Protein AF-A0A376F4H0-F1 (afdb_monomer)

Mean predicted aligned error: 8.86 Å

Organism: Enterobacter asburiae (NCBI:txid61645)

InterPro domains:
  IPR013783 Immunoglobulin-like fold [G3DSA:2.60.40.10] (25-174)
  IPR014756 Immunoglobulin E-set [SSF81296] (31-180)
  IPR021764 Enterochelin esterase, N-terminal [PF11806] (54-185)

Solvent-accessible surface area (backbone atoms only — not comparable to full-atom values): 13218 Å² total; per-residue (Å²): 136,86,68,64,81,63,87,76,77,82,77,90,72,85,86,81,91,78,92,76,95,70,79,89,72,80,76,78,79,62,55,83,64,36,68,74,36,54,74,72,52,67,40,68,47,73,47,84,53,96,81,33,26,44,35,38,42,72,46,78,43,91,58,39,25,79,90,64,31,71,66,64,33,34,33,44,45,30,65,75,57,32,26,77,83,57,46,36,58,81,42,55,36,47,68,46,86,90,27,28,34,28,36,42,65,44,48,39,56,37,51,40,68,45,46,29,27,39,27,74,29,67,50,88,70,67,50,57,68,61,32,76,39,83,95,60,32,42,64,65,50,44,46,52,24,46,64,69,44,48,83,60,28,33,38,49,90,48,31,86,61,52,48,77,42,95,87,77,28,34,25,19,68,48,73,33,95,57,30,73,86,52,90,62,72,82,47,77,83,63,88,74,68,81,61,48,77,46,76,48,75,37,81,91,74,71,47,74,46,82,46,77,49,75,71,79,85,128

Secondary structure (DSSP, 8-state):
-------------PPPP------------PPTTSHHHHTT--S-EEEE-SSSEEEEEEEE-TT-STTT----EEEEEETTTTSTTTTPPPEEEEEPTTSSEEEEEEEE-TT-EEEEEEEEES-S-SS-GGGTSSSS--HHHHHHHHHHHGGG-B--TT-S-EEE-TTSSEEEEEE-TTPPP-TTTT-TT---PPPEEEEEEETTTTEEEEEEE-----

Radius of gyration: 22.04 Å; Cα contacts (8 Å, |Δi|>4): 366; chains: 1; bounding box: 76×41×58 Å

Foldseek 3Di:
DDWDFDPDDDDDDDDDDDDDDDDPPPPPPDDPQDPVNVVVFQAWDWDDDPFWIKIKGKDFQPQWAPVRDLFDWKWKFWPPPCALVVLHQIDTFDDDHRTRITMDITIHGLQDKTKMWIFGDSDNPLFDCQSVDDPGHDSVRRVNSCVVGVVRTAARPSHPQKDQDPVGYIIHIDHHNNHDDDPPVVCVPPDADAWDWDWDQDPVVRDIDIDTHGDDDD

Nearest PDB structures (foldseek):
  3mga-assembly2_B  TM=9.263E-01  e=8.057E-24  Salmonella enterica subsp. enterica serovar Typhimurium
  3c87-assembly3_A  TM=9.418E-01  e=7.562E-23  Shigella flexneri 2a str. 2457T
  3c8h-assembly2_B  TM=9.378E-01  e=2.191E-22  Shigella flexneri 2a str. 2457T
  3c8d-assembly6_C  TM=9.207E-01  e=3.428E-22  Shigella flexneri 2a str. 2457T
  3c8d-assembly5_A  TM=9.299E-01  e=4.025E-21  Shigella flexneri 2a str. 2457T

pLDDT: mean 86.55, std 19.53, range [28.64, 98.81]

Sequence (218 aa):
MQIVINNIINKICPETKKSVKHGVIRVTTLTTGSEAWWQSKNGPEWERLKENCRVTFWWRDPAGTQKTSSVKRVWLYVTGVTDHHQNARPQSLERIPDTDVWQWQGEFSPEWRGSYCFIPSVNENDFADTVFEGELPDRLALREGWRKLLPHAVSDPLNPQSWRGGRGHAVSALEMPDAPVQPGWDRPDTPYQPPVCIEWNSERLNNRRRVWIFYLRG

Structure (mmCIF, N/CA/C/O backbone):
data_AF-A0A376F4H0-F1
#
_entry.id   AF-A0A376F4H0-F1
#
loop_
_atom_site.group_PDB
_atom_site.id
_atom_site.type_symbol
_atom_site.label_atom_id
_atom_site.label_alt_id
_atom_site.label_comp_id
_atom_site.label_asym_id
_atom_site.label_entity_id
_atom_site.label_seq_id
_atom_site.pdbx_PDB_ins_code
_atom_site.Cartn_x
_atom_site.Cartn_y
_atom_site.Cartn_z
_atom_site.occupancy
_atom_site.B_iso_or_equiv
_atom_site.auth_seq_id
_atom_site.auth_comp_id
_atom_site.auth_asym_id
_atom_site.auth_atom_id
_atom_site.pdbx_PDB_model_num
ATOM 1 N N . MET A 1 1 ? 6.326 19.445 -4.119 1.00 37.88 1 MET A N 1
ATOM 2 C CA . MET A 1 1 ? 4.904 19.052 -4.143 1.00 37.88 1 MET A CA 1
ATOM 3 C C . MET A 1 1 ? 4.475 18.915 -2.696 1.00 37.88 1 MET A C 1
ATOM 5 O O . MET A 1 1 ? 4.988 18.038 -2.017 1.00 37.88 1 MET A O 1
ATOM 9 N N . GLN A 1 2 ? 3.690 19.861 -2.187 1.00 31.12 2 GLN A N 1
ATOM 10 C CA . GLN A 1 2 ? 3.333 19.916 -0.771 1.00 31.12 2 GLN A CA 1
ATOM 11 C C . GLN A 1 2 ? 1.992 19.207 -0.600 1.00 31.12 2 GLN A C 1
ATOM 13 O O . GLN A 1 2 ? 0.966 19.710 -1.044 1.00 31.12 2 GLN A O 1
ATOM 18 N N . ILE A 1 3 ? 2.027 17.998 -0.044 1.00 44.50 3 ILE A N 1
ATOM 19 C CA . ILE A 1 3 ? 0.820 17.253 0.310 1.00 44.50 3 ILE A CA 1
ATOM 20 C C . ILE A 1 3 ? 0.294 17.851 1.611 1.00 44.50 3 ILE A C 1
ATOM 22 O O . ILE A 1 3 ? 1.006 17.886 2.615 1.00 44.50 3 ILE A O 1
ATOM 26 N N . VAL A 1 4 ? -0.937 18.355 1.582 1.00 42.34 4 VAL A N 1
ATOM 27 C CA . VAL A 1 4 ? -1.619 18.841 2.780 1.00 42.34 4 VAL A CA 1
ATOM 28 C C . VAL A 1 4 ? -2.236 17.628 3.478 1.00 42.34 4 VAL A C 1
ATOM 30 O O . VAL A 1 4 ? -3.176 17.017 2.975 1.00 42.34 4 VAL A O 1
ATOM 33 N N . ILE A 1 5 ? -1.676 17.240 4.625 1.00 45.53 5 ILE A N 1
ATOM 34 C CA . ILE A 1 5 ? -2.228 16.174 5.470 1.00 45.53 5 ILE A CA 1
ATOM 35 C C . ILE A 1 5 ? -3.345 16.791 6.316 1.00 45.53 5 ILE A C 1
ATOM 37 O O . ILE A 1 5 ? -3.106 17.298 7.410 1.00 45.53 5 ILE A O 1
ATOM 41 N N . ASN A 1 6 ? -4.569 16.785 5.793 1.00 37.22 6 ASN A N 1
ATOM 42 C CA . ASN A 1 6 ? -5.755 17.175 6.547 1.00 37.22 6 ASN A CA 1
ATOM 43 C C . ASN A 1 6 ? -6.410 15.924 7.148 1.00 37.22 6 ASN A C 1
ATOM 45 O O . ASN A 1 6 ? -7.155 15.220 6.468 1.00 37.22 6 ASN A O 1
ATOM 49 N N . ASN A 1 7 ? -6.172 15.660 8.437 1.00 36.12 7 ASN A N 1
ATOM 50 C CA . ASN A 1 7 ? -6.944 14.669 9.194 1.00 36.12 7 ASN A CA 1
ATOM 51 C C . ASN A 1 7 ? -8.372 15.200 9.415 1.00 36.12 7 ASN A C 1
ATOM 53 O O . ASN A 1 7 ? -8.671 15.806 10.444 1.00 36.12 7 ASN A O 1
ATOM 57 N N . ILE A 1 8 ? -9.264 15.003 8.443 1.00 40.94 8 ILE A N 1
ATOM 58 C CA . ILE A 1 8 ? -10.692 15.302 8.601 1.00 40.94 8 ILE A CA 1
ATOM 59 C C . ILE A 1 8 ? -11.391 14.033 9.083 1.00 40.94 8 ILE A C 1
ATOM 61 O O . ILE A 1 8 ? -11.842 13.201 8.301 1.00 40.94 8 ILE A O 1
ATOM 65 N N . ILE A 1 9 ? -11.506 13.899 10.404 1.00 40.34 9 ILE A N 1
ATOM 66 C CA . ILE A 1 9 ? -12.444 12.957 11.015 1.00 40.34 9 ILE A CA 1
ATOM 67 C C . ILE A 1 9 ? -13.851 13.508 10.771 1.00 40.34 9 ILE A C 1
ATOM 69 O O . ILE A 1 9 ? -14.217 14.560 11.301 1.00 40.34 9 ILE A O 1
ATOM 73 N N . ASN A 1 10 ? -14.666 12.798 9.991 1.00 35.72 10 ASN A N 1
ATOM 74 C CA . ASN A 1 10 ? -16.090 13.103 9.897 1.00 35.72 10 ASN A CA 1
ATOM 75 C C . ASN A 1 10 ? -16.747 12.889 11.272 1.00 35.72 10 ASN A C 1
ATOM 77 O O . ASN A 1 10 ? -16.995 11.759 11.692 1.00 35.72 10 ASN A O 1
ATOM 81 N N . LYS A 1 11 ? -17.065 13.988 11.970 1.00 35.53 11 LYS A N 1
ATOM 82 C CA . LYS A 1 11 ? -18.067 13.996 13.042 1.00 35.53 11 LYS A CA 1
ATOM 83 C C . LYS A 1 11 ? -19.430 13.721 12.413 1.00 35.53 11 LYS A C 1
ATOM 85 O O . LYS A 1 11 ? -19.978 14.566 11.711 1.00 35.53 11 LYS A O 1
ATOM 90 N N . ILE A 1 12 ? -19.977 12.541 12.678 1.00 40.78 12 ILE A N 1
ATOM 91 C CA . ILE A 1 12 ? -21.358 12.193 12.342 1.00 40.78 12 ILE A CA 1
ATOM 92 C C . ILE A 1 12 ? -22.281 13.101 13.171 1.00 40.78 12 ILE A C 1
ATOM 94 O O . ILE A 1 12 ? -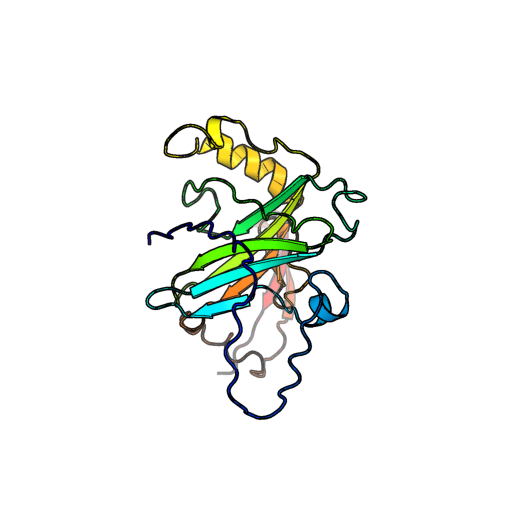22.273 13.037 14.399 1.00 40.78 12 ILE A O 1
ATOM 98 N N . CYS A 1 13 ? -23.052 13.965 12.507 1.00 28.64 13 CYS A N 1
ATOM 99 C CA . CYS A 1 13 ? -24.084 14.806 13.118 1.00 28.64 13 CYS A CA 1
ATOM 100 C C . CYS A 1 13 ? -25.461 14.379 12.567 1.00 28.64 13 CYS A C 1
ATOM 102 O O . CYS A 1 13 ? -25.552 14.094 11.371 1.00 28.64 13 CYS A O 1
ATOM 104 N N . PRO A 1 14 ? -26.523 14.300 13.393 1.00 32.38 14 PRO A N 1
ATOM 105 C CA . PRO A 1 14 ? -27.809 13.743 12.982 1.00 32.38 14 PRO A CA 1
ATOM 106 C C . PRO A 1 14 ? -28.604 14.704 12.084 1.00 32.38 14 PRO A C 1
ATOM 108 O O . PRO A 1 14 ? -28.596 15.922 12.268 1.00 32.38 14 PRO A O 1
ATOM 111 N N . GLU A 1 15 ? -29.299 14.123 11.107 1.00 38.28 15 GLU A N 1
ATOM 112 C CA . GLU A 1 15 ? -30.073 14.799 10.064 1.00 38.28 15 GLU A CA 1
ATOM 113 C C . GLU A 1 15 ? -31.151 15.751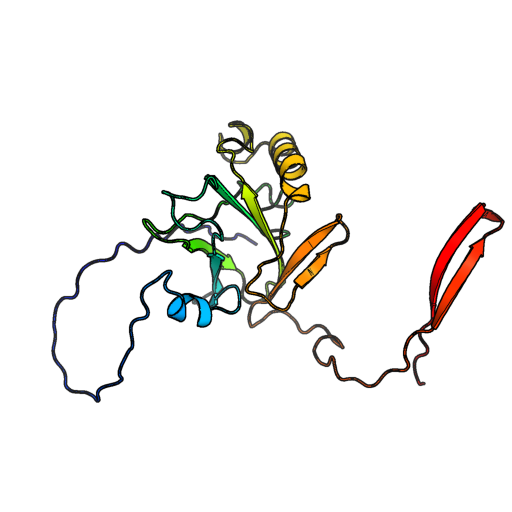 10.611 1.00 38.28 15 GLU A C 1
ATOM 115 O O . GLU A 1 15 ? -31.972 15.388 11.456 1.00 38.28 15 GLU A O 1
ATOM 120 N N . THR A 1 16 ? -31.231 16.957 10.040 1.00 34.47 16 THR A N 1
ATOM 121 C CA . THR A 1 16 ? -32.422 17.813 10.133 1.00 34.47 16 THR A CA 1
ATOM 122 C C . THR A 1 16 ? -33.282 17.636 8.883 1.00 34.47 16 THR A C 1
ATOM 124 O O . THR A 1 16 ? -32.870 17.912 7.758 1.00 34.47 16 THR A O 1
ATOM 127 N N . LYS A 1 17 ? -34.508 17.150 9.100 1.00 38.28 17 LYS A N 1
ATOM 128 C CA . LYS A 1 17 ? -35.526 16.882 8.077 1.00 38.28 17 LYS A CA 1
ATOM 129 C C . LYS A 1 17 ? -35.890 18.137 7.273 1.00 38.28 17 LYS A C 1
ATOM 131 O O . LYS A 1 17 ? -36.379 19.111 7.841 1.00 38.28 17 LYS A O 1
ATOM 136 N N . LYS A 1 18 ? -35.838 18.037 5.941 1.00 32.44 18 LYS A N 1
ATOM 137 C CA . LYS A 1 18 ? -36.742 18.756 5.026 1.00 32.44 18 LYS A CA 1
ATOM 138 C C . LYS A 1 18 ? -37.220 17.805 3.931 1.00 32.44 18 LYS A C 1
ATOM 140 O O . LYS A 1 18 ? 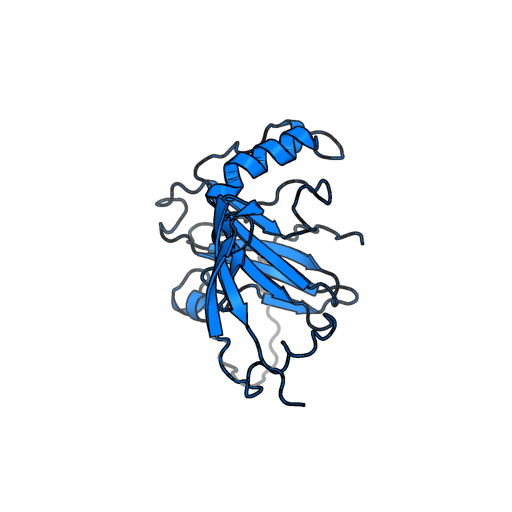-36.422 17.186 3.241 1.00 32.44 18 LYS A O 1
ATOM 145 N N . SER A 1 19 ? -38.538 17.673 3.803 1.00 39.94 19 SER A N 1
ATOM 146 C CA . SER A 1 19 ? -39.193 16.804 2.827 1.00 39.94 19 SER A CA 1
ATOM 147 C C . SER A 1 19 ? -39.315 17.477 1.461 1.00 39.94 19 SER A C 1
ATOM 149 O O . SER A 1 19 ? -39.952 18.525 1.361 1.00 39.94 19 SER A O 1
ATOM 151 N N . VAL A 1 20 ? -38.832 16.822 0.405 1.00 33.44 20 VAL A N 1
ATOM 152 C CA . VAL A 1 20 ? -39.322 17.000 -0.971 1.00 33.44 20 VAL A CA 1
ATOM 153 C C . VAL A 1 20 ? -39.388 15.618 -1.625 1.00 33.44 20 VAL A C 1
ATOM 155 O O . VAL A 1 20 ? -38.436 14.847 -1.555 1.00 33.44 20 VAL A O 1
ATOM 158 N N . LYS A 1 21 ? -40.538 15.285 -2.220 1.00 44.03 21 LYS A N 1
ATOM 159 C CA . LYS A 1 21 ? -40.814 13.999 -2.878 1.00 44.03 21 LYS A CA 1
ATOM 160 C C . LYS A 1 21 ? -39.994 13.857 -4.165 1.00 44.03 21 LYS A C 1
ATOM 162 O O . LYS A 1 21 ? -40.300 14.558 -5.118 1.00 44.03 21 LYS A O 1
ATOM 167 N N . HIS A 1 22 ? -39.047 12.922 -4.212 1.00 36.12 22 HIS A N 1
ATOM 168 C CA . HIS A 1 22 ? -38.485 12.338 -5.438 1.00 36.12 22 HIS A CA 1
ATOM 169 C C . HIS A 1 22 ? -38.212 10.845 -5.193 1.00 36.12 22 HIS A C 1
ATOM 171 O O . HIS A 1 22 ? -38.062 10.437 -4.043 1.00 36.12 22 HIS A O 1
ATOM 177 N N . GLY A 1 23 ? -38.270 10.043 -6.262 1.00 34.56 23 GLY A N 1
ATOM 178 C CA . GLY A 1 23 ? -38.385 8.580 -6.255 1.00 34.56 23 GLY A CA 1
ATOM 179 C C . GLY A 1 23 ? -37.509 7.846 -5.240 1.00 34.56 23 GLY A C 1
ATOM 180 O O . GLY A 1 23 ? -36.395 8.260 -4.935 1.00 34.56 23 GLY A O 1
ATOM 181 N N . VAL A 1 24 ? -38.034 6.729 -4.729 1.00 34.94 24 VAL A N 1
ATOM 182 C CA . VAL A 1 24 ? -37.337 5.844 -3.790 1.00 34.94 24 VAL A CA 1
ATOM 183 C C . VAL A 1 24 ? -36.147 5.202 -4.507 1.00 34.94 24 VAL A C 1
ATOM 185 O O . VAL A 1 24 ? -36.225 4.080 -5.001 1.00 34.94 24 VAL A O 1
ATOM 188 N N . ILE A 1 25 ? -35.024 5.916 -4.566 1.00 39.75 25 ILE A N 1
ATOM 189 C CA . ILE A 1 25 ? -33.715 5.290 -4.677 1.00 39.75 25 ILE A CA 1
ATOM 190 C C . ILE A 1 25 ? -33.530 4.593 -3.337 1.00 39.75 25 ILE A C 1
ATOM 192 O O . ILE A 1 25 ? -33.376 5.235 -2.298 1.00 39.75 25 ILE A O 1
ATOM 196 N N . ARG A 1 26 ? -33.630 3.265 -3.341 1.00 36.84 26 ARG A N 1
ATOM 197 C CA . ARG A 1 26 ? -33.277 2.440 -2.190 1.00 36.84 26 ARG A CA 1
ATOM 198 C C . ARG A 1 26 ? -31.764 2.583 -2.000 1.00 36.84 26 ARG A C 1
ATOM 200 O O . ARG A 1 26 ? -30.990 1.806 -2.544 1.00 36.84 26 ARG A O 1
ATOM 207 N N . VAL A 1 27 ? -31.333 3.616 -1.279 1.00 47.19 27 VAL A N 1
ATOM 208 C CA . VAL A 1 27 ? -29.966 3.695 -0.764 1.00 47.19 27 VAL A CA 1
ATOM 209 C C . VAL A 1 27 ? -29.899 2.651 0.340 1.00 47.19 27 VAL A C 1
ATOM 211 O O . VAL A 1 27 ? -30.276 2.902 1.480 1.00 47.19 27 VAL A O 1
ATOM 214 N N . THR A 1 28 ? -29.519 1.425 -0.007 1.00 53.22 28 THR A N 1
ATOM 215 C CA . THR A 1 28 ? -29.108 0.443 0.993 1.00 53.22 28 THR A CA 1
ATOM 216 C C . THR A 1 28 ? -27.821 0.957 1.614 1.00 53.22 28 THR A C 1
ATOM 218 O O . THR A 1 28 ? -26.739 0.775 1.064 1.00 53.22 28 THR A O 1
ATOM 221 N N . THR A 1 29 ? -27.942 1.653 2.741 1.00 78.81 29 THR A N 1
ATOM 222 C CA . THR A 1 29 ? -26.804 2.017 3.581 1.00 78.81 29 THR A CA 1
ATOM 223 C C . THR A 1 29 ? -26.194 0.729 4.120 1.00 78.81 29 THR A C 1
ATOM 225 O O . THR A 1 29 ? -26.754 0.098 5.018 1.00 78.81 29 THR A O 1
ATOM 228 N N . LEU A 1 30 ? -25.080 0.303 3.527 1.00 88.75 30 LEU A N 1
ATOM 229 C CA . LEU A 1 30 ? -24.305 -0.834 4.010 1.00 88.75 30 LEU A CA 1
ATOM 230 C C . LEU A 1 30 ? -23.708 -0.476 5.374 1.00 88.75 30 LEU A C 1
ATOM 232 O O . LEU A 1 30 ? -23.091 0.577 5.528 1.00 88.75 30 LEU A O 1
ATOM 236 N N . THR A 1 31 ? -23.882 -1.345 6.367 1.00 94.56 31 THR A N 1
ATOM 237 C CA . THR A 1 31 ? -23.263 -1.168 7.684 1.00 94.56 31 THR A CA 1
ATOM 238 C C . THR A 1 31 ? -21.747 -1.306 7.554 1.00 94.56 31 THR A C 1
ATOM 240 O O . THR A 1 31 ? -21.266 -2.358 7.133 1.00 94.56 31 THR A O 1
ATOM 243 N N . THR A 1 32 ? -20.992 -0.266 7.909 1.00 96.31 32 THR A N 1
ATOM 244 C CA . THR A 1 32 ? -19.520 -0.274 7.892 1.00 96.31 32 THR A CA 1
ATOM 245 C C . THR A 1 32 ? -18.957 -1.482 8.644 1.00 96.31 32 THR A C 1
ATOM 247 O O . THR A 1 32 ? -19.402 -1.783 9.749 1.00 96.31 32 THR A O 1
ATOM 250 N N . GLY A 1 33 ? -18.003 -2.191 8.036 1.00 96.44 33 GLY A N 1
ATOM 251 C CA . GLY A 1 33 ? -17.409 -3.414 8.596 1.00 96.44 33 GLY A CA 1
ATOM 252 C C . GLY A 1 33 ? -18.252 -4.685 8.437 1.00 96.44 33 GLY A C 1
ATOM 253 O O . GLY A 1 33 ? -17.786 -5.774 8.756 1.00 96.44 33 GLY A O 1
ATOM 254 N N . SER A 1 34 ? -19.480 -4.594 7.912 1.00 97.00 34 SER A N 1
ATOM 255 C CA . SER A 1 34 ? -20.222 -5.792 7.504 1.00 97.00 34 SER A CA 1
ATOM 256 C C . SER A 1 34 ? -19.595 -6.439 6.269 1.00 97.00 34 SER A C 1
ATOM 258 O O . SER A 1 34 ? -18.930 -5.780 5.471 1.00 97.00 34 SER A O 1
ATOM 260 N N . GLU A 1 35 ? -19.866 -7.727 6.062 1.00 97.44 35 GLU A N 1
ATOM 261 C CA . GLU A 1 35 ? -19.370 -8.443 4.883 1.00 97.44 35 GLU A CA 1
ATOM 262 C C . GLU A 1 35 ? -19.833 -7.791 3.571 1.00 97.44 35 GLU A C 1
ATOM 264 O O . GLU A 1 35 ? -19.032 -7.581 2.666 1.00 97.44 35 GLU A O 1
ATOM 269 N N . ALA A 1 36 ? -21.101 -7.378 3.494 1.00 96.75 36 ALA A N 1
ATOM 270 C CA . ALA A 1 36 ? -21.634 -6.687 2.321 1.00 96.75 36 ALA A CA 1
ATOM 271 C C . ALA A 1 36 ? -20.942 -5.334 2.072 1.00 96.75 36 ALA A C 1
ATOM 273 O O . ALA A 1 36 ? -20.759 -4.933 0.925 1.00 96.75 36 ALA A O 1
ATOM 274 N N . TRP A 1 37 ? -20.525 -4.637 3.136 1.00 97.75 37 TRP A N 1
ATOM 275 C CA . TRP A 1 37 ? -19.721 -3.422 3.013 1.00 97.75 37 TRP A CA 1
ATOM 276 C C . TRP A 1 37 ? -18.316 -3.730 2.486 1.00 97.75 37 TRP A C 1
ATOM 278 O O . TRP A 1 37 ? -17.872 -3.062 1.556 1.00 97.75 37 TRP A O 1
ATOM 288 N N . TRP A 1 38 ? -17.645 -4.767 2.993 1.00 97.75 38 TRP A N 1
ATOM 289 C CA . TRP A 1 38 ? -16.326 -5.174 2.496 1.00 97.75 38 TRP A CA 1
ATOM 290 C C . TRP A 1 38 ? -16.350 -5.631 1.036 1.00 97.75 38 TRP A C 1
ATOM 292 O O . TRP A 1 38 ? -15.459 -5.264 0.279 1.00 97.75 38 TRP A O 1
ATOM 302 N N . GLN A 1 39 ? -17.400 -6.334 0.610 1.00 97.00 39 GLN A N 1
ATOM 303 C CA . GLN A 1 39 ? -17.596 -6.736 -0.790 1.00 97.00 39 GLN A CA 1
ATOM 304 C C . GLN A 1 39 ? -17.752 -5.552 -1.756 1.00 97.00 39 GLN A C 1
ATOM 306 O O . GLN A 1 39 ? -17.587 -5.721 -2.961 1.00 97.00 39 GLN A O 1
ATOM 311 N N . SER A 1 40 ? -18.057 -4.352 -1.250 1.00 96.06 40 SER A N 1
ATOM 312 C CA . SER A 1 40 ? -18.088 -3.135 -2.069 1.00 96.06 40 SER A CA 1
ATOM 313 C C . SER A 1 40 ? -16.704 -2.511 -2.303 1.00 96.06 40 SER A C 1
ATOM 315 O O . SER A 1 40 ? -16.587 -1.600 -3.121 1.00 96.06 40 SER A O 1
ATOM 317 N N . LYS A 1 41 ? -15.654 -2.979 -1.608 1.00 96.69 41 LYS A N 1
ATOM 318 C CA . LYS A 1 41 ? -14.296 -2.416 -1.656 1.00 96.69 41 LYS A CA 1
ATOM 319 C C . LYS A 1 41 ? -13.389 -3.228 -2.581 1.00 96.69 41 LYS A C 1
ATOM 321 O O . LYS A 1 41 ? -13.357 -4.448 -2.497 1.00 96.69 41 LYS A O 1
ATOM 326 N N . ASN A 1 42 ? -12.608 -2.534 -3.412 1.00 96.31 42 ASN A N 1
ATOM 327 C CA . ASN A 1 42 ? -11.662 -3.132 -4.373 1.00 96.31 42 ASN A CA 1
ATOM 328 C C . ASN A 1 42 ? -10.264 -2.475 -4.314 1.00 96.31 42 ASN A C 1
ATOM 330 O O . ASN A 1 42 ? -9.552 -2.412 -5.316 1.00 96.31 42 ASN A O 1
ATOM 334 N N . GLY A 1 43 ? -9.906 -1.915 -3.157 1.00 97.38 43 GLY A N 1
ATOM 335 C CA . GLY A 1 43 ? -8.687 -1.133 -2.938 1.00 97.38 43 GLY A CA 1
ATOM 336 C C . GLY A 1 43 ? -8.991 0.271 -2.403 1.00 97.38 43 GLY A C 1
ATOM 337 O O . GLY A 1 43 ? -10.095 0.508 -1.896 1.00 97.38 43 GLY A O 1
ATOM 338 N N . PRO A 1 44 ? -8.035 1.213 -2.507 1.00 98.12 44 PRO A N 1
ATOM 339 C CA . PRO A 1 44 ? -8.238 2.598 -2.115 1.00 98.12 44 PRO A CA 1
ATOM 340 C C . PRO A 1 44 ? -9.300 3.267 -2.988 1.00 98.12 44 PRO A C 1
ATOM 342 O O . PRO A 1 44 ? -9.302 3.132 -4.211 1.00 98.12 44 PRO A O 1
ATOM 345 N N . GLU A 1 45 ? -10.186 4.025 -2.358 1.00 97.88 45 GLU A N 1
ATOM 346 C CA . GLU A 1 45 ? -11.191 4.836 -3.047 1.00 97.88 45 GLU A CA 1
ATOM 347 C C . GLU A 1 45 ? -10.690 6.271 -3.155 1.00 97.88 45 GLU A C 1
ATOM 349 O O . GLU A 1 45 ? -9.992 6.753 -2.263 1.00 97.88 45 GLU A O 1
ATOM 354 N N . TRP A 1 46 ? -11.061 6.982 -4.212 1.00 97.31 46 TRP A N 1
ATOM 355 C CA . TRP A 1 46 ? -10.691 8.381 -4.367 1.00 97.31 46 TRP A CA 1
ATOM 356 C C . TRP A 1 46 ? -11.860 9.226 -4.849 1.00 97.31 46 TRP A C 1
ATOM 358 O O . TRP A 1 46 ? -12.779 8.754 -5.514 1.00 97.31 46 TRP A O 1
ATOM 368 N N . GLU A 1 47 ? -11.801 10.505 -4.513 1.00 97.00 47 GLU A N 1
ATOM 369 C CA . GLU A 1 47 ? -12.720 11.527 -4.992 1.00 97.00 47 GLU A CA 1
ATOM 370 C C . GLU A 1 47 ? -11.938 12.756 -5.454 1.00 97.00 47 GLU A C 1
ATOM 372 O O . GLU A 1 47 ? -10.941 13.166 -4.849 1.00 97.00 47 GLU A O 1
ATOM 377 N N . ARG A 1 48 ? -12.394 13.346 -6.560 1.00 96.44 48 ARG A N 1
ATOM 378 C CA . ARG A 1 48 ? -11.787 14.552 -7.115 1.00 96.44 48 ARG A CA 1
ATOM 379 C C . ARG A 1 48 ? -12.181 15.762 -6.267 1.00 96.44 48 ARG A C 1
ATOM 381 O O . ARG A 1 48 ? -13.364 16.062 -6.117 1.00 96.44 48 ARG A O 1
ATOM 388 N N . LEU A 1 49 ? -11.182 16.471 -5.752 1.00 94.50 49 LEU A N 1
ATOM 389 C CA . LEU A 1 49 ? -11.312 17.815 -5.191 1.00 94.50 49 LEU A CA 1
ATOM 390 C C . LEU A 1 49 ? -10.976 18.856 -6.273 1.00 94.50 49 LEU A C 1
ATOM 392 O O . LEU A 1 49 ? -10.733 18.513 -7.429 1.00 94.50 49 LEU A O 1
ATOM 396 N N . LYS A 1 50 ? -10.961 20.146 -5.910 1.00 90.88 50 LYS A N 1
ATOM 397 C CA . LYS A 1 50 ? -10.640 21.227 -6.862 1.00 90.88 50 LYS A CA 1
ATOM 398 C C . LYS A 1 50 ? -9.257 21.053 -7.496 1.00 90.88 50 LYS A C 1
ATOM 400 O O . LYS A 1 50 ? -9.146 21.093 -8.714 1.00 90.88 50 LYS A O 1
ATOM 405 N N . GLU A 1 51 ? -8.235 20.857 -6.667 1.00 92.88 51 GLU A N 1
ATOM 406 C CA . GLU A 1 51 ? -6.830 20.811 -7.107 1.00 92.88 51 GLU A CA 1
ATOM 407 C C . GLU A 1 51 ? -6.184 19.434 -6.897 1.00 92.88 51 GLU A C 1
ATOM 409 O O . GLU A 1 51 ? -5.212 19.106 -7.565 1.00 92.88 51 GLU A O 1
ATOM 414 N N . ASN A 1 52 ? -6.758 18.608 -6.018 1.00 95.12 52 ASN A N 1
ATOM 415 C CA . ASN A 1 52 ? -6.204 17.325 -5.585 1.00 95.12 52 ASN A CA 1
ATOM 416 C C . ASN A 1 52 ? -7.232 16.194 -5.725 1.00 95.12 52 ASN A C 1
ATOM 418 O O . ASN A 1 52 ? -8.401 16.420 -6.038 1.00 95.12 52 ASN A O 1
ATOM 422 N N . CYS A 1 53 ? -6.813 14.969 -5.430 1.00 96.44 53 CYS A N 1
ATOM 423 C CA . CYS A 1 53 ? -7.693 13.836 -5.172 1.00 96.44 53 CYS A CA 1
ATOM 424 C C . CYS A 1 53 ? -7.585 13.445 -3.696 1.00 96.44 53 CYS A C 1
ATOM 426 O O . CYS A 1 53 ? -6.482 13.214 -3.200 1.00 96.44 53 CYS A O 1
ATOM 428 N N . ARG A 1 54 ? -8.713 13.352 -2.985 1.00 97.56 54 ARG A N 1
ATOM 429 C CA . ARG A 1 54 ? -8.736 12.761 -1.642 1.00 97.56 54 ARG A CA 1
ATOM 430 C C . ARG A 1 54 ? -8.863 11.254 -1.792 1.00 97.56 54 ARG A C 1
ATOM 432 O O . ARG A 1 54 ? -9.809 10.778 -2.408 1.00 97.56 54 ARG A O 1
ATOM 439 N N . VAL A 1 55 ? -7.914 10.521 -1.226 1.00 98.19 55 VAL A N 1
ATOM 440 C CA . VAL A 1 55 ? -7.828 9.060 -1.284 1.00 98.19 55 VAL A CA 1
ATOM 441 C C . VAL A 1 55 ? -8.101 8.495 0.102 1.00 98.19 55 VAL A C 1
ATOM 443 O O . VAL A 1 55 ? -7.544 8.984 1.082 1.00 98.19 55 VAL A O 1
ATOM 446 N N . THR A 1 56 ? -8.937 7.463 0.182 1.00 98.44 56 THR A N 1
ATOM 447 C CA . THR A 1 56 ? -9.205 6.692 1.397 1.00 98.44 56 THR A CA 1
ATOM 448 C C . THR A 1 56 ? -8.668 5.281 1.232 1.00 98.44 56 THR A C 1
ATOM 450 O O . THR A 1 56 ? -9.078 4.554 0.329 1.00 98.44 56 THR A O 1
ATOM 453 N N . PHE A 1 57 ? -7.759 4.894 2.117 1.00 98.62 57 PHE A N 1
ATOM 454 C CA . PHE A 1 57 ? -7.223 3.544 2.207 1.00 98.62 57 PHE A CA 1
ATOM 455 C C . PHE A 1 57 ? -8.015 2.752 3.234 1.00 98.62 57 PHE A C 1
ATOM 457 O O . PHE A 1 57 ? -8.372 3.289 4.283 1.00 98.62 57 PHE A O 1
ATOM 464 N N . TRP A 1 58 ? -8.226 1.473 2.946 1.00 98.69 58 TRP A N 1
ATOM 465 C CA . TRP A 1 58 ? -8.973 0.557 3.793 1.00 98.69 58 TRP A CA 1
ATOM 466 C C . TRP A 1 58 ? -8.134 -0.682 4.069 1.00 98.69 58 TRP A C 1
ATOM 468 O O . TRP A 1 58 ? -7.555 -1.254 3.151 1.00 98.69 58 TRP A O 1
ATOM 478 N N . TRP A 1 59 ? -8.100 -1.124 5.321 1.00 98.75 59 TRP A N 1
ATOM 479 C CA . TRP A 1 59 ? -7.527 -2.417 5.674 1.00 98.75 59 TRP A CA 1
ATOM 480 C C . TRP A 1 59 ? -8.483 -3.174 6.589 1.00 98.75 59 TRP A C 1
ATOM 482 O O . TRP A 1 59 ? -8.959 -2.635 7.591 1.00 98.75 59 TRP A O 1
ATOM 492 N N . ARG A 1 60 ? -8.787 -4.420 6.215 1.00 98.62 60 ARG A N 1
ATOM 493 C CA . ARG A 1 60 ? -9.626 -5.320 7.005 1.00 98.62 60 ARG A CA 1
ATOM 494 C C . ARG A 1 60 ? -8.755 -6.099 7.968 1.00 98.62 60 ARG A C 1
ATOM 496 O O . ARG A 1 60 ? -7.869 -6.833 7.537 1.00 98.62 60 ARG A O 1
ATOM 503 N N . ASP A 1 61 ? -9.043 -5.978 9.254 1.00 98.44 61 ASP A N 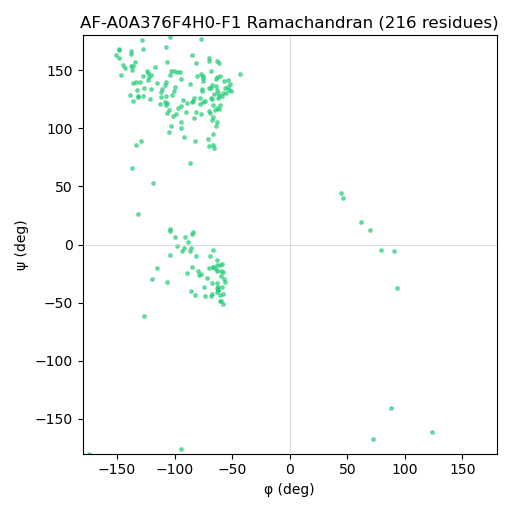1
ATOM 504 C CA . ASP A 1 61 ? -8.370 -6.762 10.273 1.00 98.44 61 ASP A CA 1
ATOM 505 C C . ASP A 1 61 ? -8.923 -8.196 10.309 1.00 98.44 61 ASP A C 1
ATOM 507 O O . ASP A 1 61 ? -10.071 -8.402 10.712 1.00 98.44 61 ASP A O 1
ATOM 511 N N . PRO A 1 62 ? -8.131 -9.216 9.935 1.00 97.69 62 PRO A N 1
ATOM 512 C CA . PRO A 1 62 ? -8.608 -10.595 9.914 1.00 97.69 62 PRO A CA 1
ATOM 513 C C . PRO A 1 62 ? -8.914 -11.147 11.314 1.00 97.69 62 PRO A C 1
ATOM 515 O O . PRO A 1 62 ? -9.644 -12.129 11.431 1.00 97.69 62 PRO A O 1
ATOM 518 N N . ALA A 1 63 ? -8.382 -10.536 12.379 1.00 97.88 63 ALA A N 1
ATOM 519 C CA . ALA A 1 63 ? -8.669 -10.912 13.761 1.00 97.88 63 ALA A CA 1
ATOM 520 C C . ALA A 1 63 ? -9.900 -10.184 14.333 1.00 97.88 63 ALA A C 1
ATOM 522 O O . ALA A 1 63 ? -10.249 -10.382 15.499 1.00 97.88 63 ALA A O 1
ATOM 523 N N . GLY A 1 64 ? -10.584 -9.360 13.534 1.00 97.38 64 GLY A N 1
ATOM 524 C CA . GLY A 1 64 ? -11.823 -8.688 13.906 1.00 97.38 64 GLY A CA 1
ATOM 525 C C . GLY A 1 64 ? -11.609 -7.342 14.604 1.00 97.38 64 GLY A C 1
ATOM 526 O O . GLY A 1 64 ? -10.762 -6.533 14.225 1.00 97.38 64 GLY A O 1
ATOM 527 N N . THR A 1 65 ? -12.431 -7.076 15.618 1.00 97.62 65 THR A N 1
ATOM 528 C CA . THR A 1 65 ? -12.506 -5.772 16.304 1.00 97.62 65 THR A CA 1
ATOM 529 C C . THR A 1 65 ? -11.355 -5.537 17.286 1.00 97.62 65 THR A C 1
ATOM 531 O O . THR A 1 65 ? -10.569 -6.441 17.570 1.00 97.62 65 THR A O 1
ATOM 534 N N . GLN A 1 66 ? -11.304 -4.354 17.914 1.00 95.50 66 GLN A N 1
ATOM 535 C CA . GLN A 1 66 ? -10.343 -4.070 18.992 1.00 95.50 66 GLN A CA 1
ATOM 536 C C . GLN A 1 66 ? -10.455 -5.009 20.210 1.00 95.50 66 GLN A C 1
ATOM 538 O O . GLN A 1 66 ? -9.547 -5.044 21.033 1.00 95.50 66 GLN A O 1
ATOM 543 N N . LYS A 1 67 ? -11.567 -5.747 20.356 1.00 96.62 67 LYS A N 1
ATOM 544 C CA . LYS A 1 67 ? -11.759 -6.717 21.449 1.00 96.62 67 LYS A CA 1
ATOM 545 C C . LYS A 1 67 ? -11.047 -8.046 21.193 1.00 96.62 67 LYS A C 1
ATOM 547 O O . LYS A 1 67 ? -10.797 -8.782 22.140 1.00 96.62 67 LYS A O 1
ATOM 552 N N . THR A 1 68 ? -10.772 -8.368 19.931 1.00 97.88 68 THR A N 1
ATOM 553 C CA . THR A 1 68 ? -10.262 -9.680 19.503 1.00 97.88 68 THR A CA 1
ATOM 554 C C . THR A 1 68 ? -8.899 -9.591 18.823 1.00 97.88 68 THR A C 1
ATOM 556 O O . THR A 1 68 ? -8.108 -10.523 18.930 1.00 97.88 68 THR A O 1
ATOM 559 N N . SER A 1 69 ? -8.598 -8.474 18.160 1.00 98.06 69 SER A N 1
ATOM 560 C CA . SER A 1 69 ? -7.319 -8.245 17.496 1.00 98.06 69 SER A CA 1
ATOM 561 C C . SER A 1 69 ? -6.266 -7.660 18.438 1.00 98.06 69 SER A C 1
ATOM 563 O O . SER A 1 69 ? -6.538 -6.738 19.207 1.00 98.06 69 SER A O 1
ATOM 565 N N . SER A 1 70 ? -5.030 -8.155 18.329 1.00 97.75 70 SER A N 1
ATOM 566 C CA . SER A 1 70 ? -3.853 -7.587 18.997 1.00 97.75 70 SER A CA 1
ATOM 567 C C . SER A 1 70 ? -3.193 -6.454 18.204 1.00 97.75 70 SER A C 1
ATOM 569 O O . SER A 1 70 ? -2.205 -5.892 18.669 1.00 97.75 70 SER A O 1
ATOM 571 N N . VAL A 1 71 ? -3.686 -6.133 17.003 1.00 98.25 71 VAL A N 1
ATOM 572 C CA . VAL A 1 71 ? -3.112 -5.090 16.144 1.00 98.25 71 VAL A CA 1
ATOM 573 C C . VAL A 1 71 ? -3.338 -3.715 16.769 1.00 98.25 71 VAL A C 1
ATOM 575 O O . VAL A 1 71 ? -4.466 -3.325 17.081 1.00 98.25 71 VAL A O 1
ATOM 578 N N . LYS A 1 72 ? -2.240 -2.977 16.926 1.00 97.69 72 LYS A N 1
ATOM 579 C CA . LYS A 1 72 ? -2.165 -1.649 17.542 1.00 97.69 72 LYS A CA 1
ATOM 580 C C . LYS A 1 72 ? -1.955 -0.538 16.528 1.00 97.69 72 LYS A C 1
ATOM 582 O O . LYS A 1 72 ? -2.440 0.572 16.726 1.00 97.69 72 LYS A O 1
ATOM 587 N N . ARG A 1 73 ? -1.249 -0.841 15.441 1.00 98.06 73 ARG A N 1
ATOM 588 C CA . ARG A 1 73 ? -0.975 0.076 14.336 1.00 98.06 73 ARG A CA 1
ATOM 589 C C . ARG A 1 73 ? -1.158 -0.651 13.020 1.00 98.06 73 ARG A C 1
ATOM 591 O O . ARG A 1 73 ? -0.894 -1.845 12.926 1.00 98.06 73 ARG A O 1
ATOM 598 N N . VAL A 1 74 ? -1.542 0.089 11.994 1.00 98.44 74 VAL A N 1
ATOM 599 C CA . VAL A 1 74 ? -1.469 -0.372 10.608 1.00 98.44 74 VAL A CA 1
ATOM 600 C C . VAL A 1 74 ? -0.762 0.730 9.849 1.00 98.44 74 VAL A C 1
ATOM 602 O O . VAL A 1 74 ? -1.387 1.687 9.400 1.00 98.44 74 VAL A O 1
ATOM 605 N N . TRP A 1 75 ? 0.566 0.649 9.789 1.00 98.19 75 TRP A N 1
ATOM 606 C CA . TRP A 1 75 ? 1.358 1.687 9.142 1.00 98.19 75 TRP A CA 1
ATOM 607 C C . TRP A 1 75 ? 1.104 1.680 7.640 1.00 98.19 75 TRP A C 1
ATOM 609 O O . TRP A 1 75 ? 1.104 0.625 7.006 1.00 98.19 75 TRP A O 1
ATOM 619 N N . LEU A 1 76 ? 0.911 2.867 7.078 1.00 97.94 76 LEU A N 1
ATOM 620 C CA . LEU A 1 76 ? 0.759 3.091 5.652 1.00 97.94 76 LEU A CA 1
ATOM 621 C C . LEU A 1 76 ? 2.075 3.626 5.093 1.00 97.94 76 LEU A C 1
ATOM 623 O O . LEU A 1 76 ? 2.465 4.765 5.363 1.00 97.94 76 LEU A O 1
ATOM 627 N N . TYR A 1 77 ? 2.753 2.802 4.299 1.00 96.00 77 TYR A N 1
ATOM 628 C CA . TYR A 1 77 ? 3.985 3.174 3.613 1.00 96.00 77 TYR A CA 1
ATOM 629 C C . TYR A 1 77 ? 3.674 3.446 2.141 1.00 96.00 77 TYR A C 1
ATOM 631 O O . TYR A 1 77 ? 3.510 2.517 1.355 1.00 96.00 77 TYR A O 1
ATOM 639 N N . VAL A 1 78 ? 3.584 4.720 1.765 1.00 95.50 78 VAL A N 1
ATOM 640 C CA . VAL A 1 78 ? 3.380 5.187 0.392 1.00 95.50 78 VAL A CA 1
ATOM 641 C C . VAL A 1 78 ? 4.692 5.772 -0.105 1.00 95.50 78 VAL A C 1
ATOM 643 O O . VAL A 1 78 ? 5.229 6.720 0.477 1.00 95.50 78 VAL A O 1
ATOM 646 N N . THR A 1 79 ? 5.202 5.207 -1.196 1.00 91.00 79 THR A N 1
ATOM 647 C CA . THR A 1 79 ? 6.520 5.570 -1.726 1.00 91.00 79 THR A CA 1
ATOM 648 C C . THR A 1 79 ? 6.542 7.038 -2.146 1.00 91.00 79 THR A C 1
ATOM 650 O O . THR A 1 79 ? 5.702 7.479 -2.927 1.00 91.00 79 THR A O 1
ATOM 653 N N . GLY A 1 80 ? 7.502 7.800 -1.624 1.00 85.25 80 GLY A N 1
ATOM 654 C CA . GLY A 1 80 ? 7.650 9.229 -1.887 1.00 85.25 80 GLY A CA 1
ATOM 655 C C . GLY A 1 80 ? 6.570 10.121 -1.268 1.00 85.25 80 GLY A C 1
ATOM 656 O O . GLY A 1 80 ? 6.517 11.292 -1.640 1.00 85.25 80 GLY A O 1
ATOM 657 N N . VAL A 1 81 ? 5.738 9.604 -0.353 1.00 85.50 81 VAL A N 1
ATOM 658 C CA . VAL A 1 81 ? 4.687 10.371 0.346 1.00 85.50 81 VAL A CA 1
ATOM 659 C C . VAL A 1 81 ? 4.805 10.228 1.863 1.00 85.50 81 VAL A C 1
ATOM 661 O O . VAL A 1 81 ? 5.051 11.220 2.539 1.00 85.50 81 VAL A O 1
ATOM 664 N N . THR A 1 82 ? 4.676 9.015 2.408 1.00 79.56 82 THR A N 1
ATOM 665 C CA . THR A 1 82 ? 4.751 8.769 3.865 1.00 79.56 82 THR A CA 1
ATOM 666 C C . THR A 1 82 ? 6.077 8.144 4.295 1.00 79.56 82 THR A C 1
ATOM 668 O O . THR A 1 82 ? 6.221 7.677 5.425 1.00 79.56 82 THR A O 1
ATOM 671 N N . ASP A 1 83 ? 7.063 8.124 3.399 1.00 76.31 83 ASP A N 1
ATOM 672 C CA . ASP A 1 83 ? 8.346 7.484 3.633 1.00 76.31 83 ASP A CA 1
ATOM 673 C C . ASP A 1 83 ? 9.485 8.468 3.944 1.00 76.31 83 ASP A C 1
ATOM 675 O O . ASP A 1 83 ? 9.359 9.696 3.975 1.00 76.31 83 ASP A O 1
ATOM 679 N N . HIS A 1 84 ? 10.654 7.885 4.185 1.00 74.75 84 HIS A N 1
ATOM 680 C CA . HIS A 1 84 ? 11.887 8.594 4.498 1.00 74.75 84 HIS A CA 1
ATOM 681 C C . HIS A 1 84 ? 12.457 9.450 3.349 1.00 74.75 84 HIS A C 1
ATOM 683 O O . HIS A 1 84 ? 13.462 10.131 3.566 1.00 74.75 84 HIS A O 1
ATOM 689 N N . HIS A 1 85 ? 11.882 9.426 2.139 1.00 74.69 85 HIS A N 1
ATOM 690 C CA . HIS A 1 85 ? 12.297 10.325 1.057 1.00 74.69 85 HIS A CA 1
ATOM 691 C C . HIS A 1 85 ? 11.708 11.728 1.222 1.00 74.69 85 HIS A C 1
ATOM 693 O O . HIS A 1 85 ? 12.337 12.688 0.786 1.00 74.69 85 HIS A O 1
ATOM 699 N N . GLN A 1 86 ? 10.564 11.850 1.901 1.00 79.56 86 GLN A N 1
ATOM 700 C CA . GLN A 1 86 ? 9.942 13.136 2.235 1.00 79.56 86 GLN A CA 1
ATOM 701 C C . GLN A 1 86 ? 10.252 13.608 3.659 1.00 79.56 86 GLN A C 1
ATOM 703 O O . GLN A 1 86 ? 9.767 14.658 4.067 1.00 79.56 86 GLN A O 1
ATOM 708 N N . ASN A 1 87 ? 11.012 12.824 4.438 1.00 79.94 87 ASN A N 1
ATOM 709 C CA . ASN A 1 87 ? 1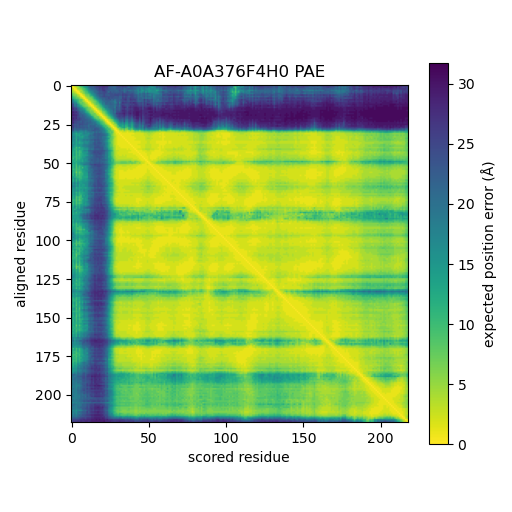1.077 12.966 5.898 1.00 79.94 87 ASN A CA 1
ATOM 710 C C . ASN A 1 87 ? 9.667 13.108 6.506 1.00 79.94 87 ASN A C 1
ATOM 712 O O . ASN A 1 87 ? 9.437 13.918 7.400 1.00 79.94 87 ASN A O 1
ATOM 716 N N . ALA A 1 88 ? 8.701 12.349 5.987 1.00 84.81 88 ALA A N 1
ATOM 717 C CA . ALA A 1 88 ? 7.336 12.414 6.476 1.00 84.81 88 ALA A CA 1
ATOM 718 C C . ALA A 1 88 ? 7.218 11.689 7.820 1.00 84.81 88 ALA A C 1
ATOM 720 O O . ALA A 1 88 ? 7.856 10.657 8.052 1.00 84.81 88 ALA A O 1
ATOM 721 N N . ARG A 1 89 ? 6.362 12.215 8.704 1.00 91.00 89 ARG A N 1
ATOM 722 C CA . ARG A 1 89 ? 5.974 11.498 9.923 1.00 91.00 89 ARG A CA 1
ATOM 723 C C . ARG A 1 89 ? 5.248 10.209 9.531 1.00 91.00 89 ARG A C 1
ATOM 725 O O . ARG A 1 89 ? 4.333 10.290 8.704 1.00 91.00 89 ARG A O 1
ATOM 732 N N . PRO A 1 90 ? 5.594 9.053 10.126 1.00 93.25 90 PRO A N 1
ATOM 733 C CA . PRO A 1 90 ? 4.892 7.803 9.876 1.00 93.25 90 PRO A CA 1
ATOM 734 C C . PRO A 1 90 ? 3.389 7.954 10.095 1.00 93.25 90 PRO A C 1
ATOM 736 O O . PRO A 1 90 ? 2.955 8.507 11.105 1.00 93.25 90 PRO A O 1
ATOM 739 N N . GLN A 1 91 ? 2.603 7.452 9.147 1.00 94.88 91 GLN A N 1
ATOM 740 C CA . GLN A 1 91 ? 1.145 7.483 9.203 1.00 94.88 91 GLN A CA 1
ATOM 741 C C . GLN A 1 91 ? 0.625 6.077 9.486 1.00 94.88 91 GLN A C 1
ATOM 743 O O . GLN A 1 91 ? 0.999 5.127 8.798 1.00 94.88 91 GLN A O 1
ATOM 748 N N . SER A 1 92 ? -0.227 5.940 10.498 1.00 97.12 92 SER A N 1
ATOM 749 C CA . SER A 1 92 ? -1.000 4.720 10.741 1.00 97.12 92 SER A CA 1
ATOM 750 C C . SER A 1 92 ? -2.433 4.959 10.297 1.00 97.12 92 SER A C 1
ATOM 752 O O . SER A 1 92 ? -2.959 6.053 10.493 1.00 97.12 92 SER A O 1
ATOM 754 N N . LEU A 1 93 ? -3.084 3.924 9.773 1.00 98.44 93 LEU A N 1
ATOM 755 C CA . LEU A 1 93 ? -4.539 3.904 9.715 1.00 98.44 93 LEU A CA 1
ATOM 756 C C . LEU A 1 93 ? -5.096 3.962 11.141 1.00 98.44 93 LEU A C 1
ATOM 758 O O . LEU A 1 93 ? -4.440 3.550 12.107 1.00 98.44 93 LEU A O 1
ATOM 762 N N . GLU A 1 94 ? -6.326 4.440 11.246 1.00 98.12 94 GLU A N 1
ATOM 763 C CA . GLU A 1 94 ? -7.123 4.455 12.462 1.00 98.12 94 GLU A CA 1
ATOM 764 C C . GLU A 1 94 ? -8.249 3.434 12.347 1.00 98.12 94 GLU A C 1
ATOM 766 O O . GLU A 1 94 ? -8.905 3.312 11.309 1.00 98.12 94 GLU A O 1
ATOM 771 N N . ARG A 1 95 ? -8.481 2.687 13.425 1.00 98.19 95 ARG A N 1
ATOM 772 C CA . ARG A 1 95 ? -9.587 1.738 13.487 1.00 98.19 95 ARG A CA 1
ATOM 773 C C . ARG A 1 95 ? -10.906 2.478 13.701 1.00 98.19 95 ARG A C 1
ATOM 775 O O . ARG A 1 95 ? -11.017 3.291 14.617 1.00 98.19 95 ARG A O 1
ATOM 782 N N . ILE A 1 96 ? -11.931 2.120 12.934 1.00 97.69 96 ILE A N 1
ATOM 783 C CA . ILE A 1 96 ? -13.309 2.533 13.209 1.00 97.69 96 ILE A CA 1
ATOM 784 C C . ILE A 1 96 ? -13.824 1.728 14.420 1.00 97.69 96 ILE A C 1
ATOM 786 O O . ILE A 1 96 ? -13.800 0.491 14.368 1.00 97.69 96 ILE A O 1
ATOM 790 N N . PRO A 1 97 ? -14.287 2.383 15.504 1.00 96.75 97 PRO A N 1
ATOM 791 C CA . PRO A 1 97 ? -14.685 1.706 16.738 1.00 96.75 97 PRO A CA 1
ATOM 792 C C . PRO A 1 97 ? -15.674 0.558 16.524 1.00 96.75 97 PRO A C 1
ATOM 794 O O . PRO A 1 97 ? -16.618 0.685 15.750 1.00 96.75 97 PRO A O 1
ATOM 797 N N . ASP A 1 98 ? -15.450 -0.549 17.237 1.00 96.12 98 ASP A N 1
ATOM 798 C CA . ASP A 1 98 ? -16.295 -1.752 17.220 1.00 96.12 98 ASP A CA 1
ATOM 799 C C . ASP A 1 98 ? -16.391 -2.462 15.857 1.00 96.12 98 ASP A C 1
ATOM 801 O O . ASP A 1 98 ? -17.272 -3.295 15.649 1.00 96.12 98 ASP A O 1
ATOM 805 N N . THR A 1 99 ? -15.442 -2.204 14.952 1.00 98.12 99 THR A N 1
ATOM 806 C CA . THR A 1 99 ? -15.354 -2.870 13.644 1.00 98.12 99 THR A CA 1
ATOM 807 C C . THR A 1 99 ? -13.967 -3.466 13.381 1.00 98.12 99 THR A C 1
ATOM 809 O O . THR A 1 99 ? -12.987 -3.193 14.084 1.00 98.12 99 THR A O 1
ATOM 812 N N . ASP A 1 100 ? -13.880 -4.289 12.338 1.00 98.50 100 ASP A N 1
ATOM 813 C CA . ASP A 1 100 ? -12.631 -4.787 11.758 1.00 98.50 100 ASP A CA 1
ATOM 814 C C . ASP A 1 100 ? -12.014 -3.809 10.735 1.00 98.50 100 ASP A C 1
ATOM 816 O O . ASP A 1 100 ? -11.049 -4.153 10.056 1.00 98.50 100 ASP A O 1
ATOM 820 N N . VAL A 1 101 ? -12.547 -2.587 10.620 1.00 98.69 101 VAL A N 1
ATOM 821 C CA . VAL A 1 101 ? -12.143 -1.601 9.614 1.00 98.69 101 VAL A CA 1
ATOM 822 C C . VAL A 1 101 ? -11.058 -0.685 10.156 1.00 98.69 101 VAL A C 1
ATOM 824 O O . VAL A 1 101 ? -11.256 0.016 11.148 1.00 98.69 101 VAL A O 1
ATOM 827 N N . TRP A 1 102 ? -9.940 -0.627 9.443 1.00 98.81 102 TRP A N 1
ATOM 828 C CA . TRP A 1 102 ? -8.937 0.424 9.562 1.00 98.81 102 TRP A CA 1
ATOM 829 C C . TRP A 1 102 ? -9.003 1.335 8.339 1.00 98.81 102 TRP A C 1
ATOM 831 O O . TRP A 1 102 ? -9.158 0.848 7.217 1.00 98.81 102 TRP A O 1
ATOM 841 N N . GLN A 1 103 ? -8.865 2.646 8.545 1.00 98.44 103 GLN A N 1
ATOM 842 C CA . GLN A 1 103 ? -8.891 3.631 7.468 1.00 98.44 103 GLN A CA 1
ATOM 843 C C . GLN A 1 103 ? -7.830 4.719 7.620 1.00 98.44 103 GLN A C 1
ATOM 845 O O . GLN A 1 103 ? -7.430 5.070 8.728 1.00 98.44 103 GLN A O 1
ATOM 850 N N . TRP A 1 104 ? -7.412 5.299 6.501 1.00 98.25 104 TRP A N 1
ATOM 851 C CA . TRP A 1 104 ? -6.618 6.528 6.476 1.00 98.25 104 TRP A CA 1
ATOM 852 C C . TRP A 1 104 ? -6.989 7.349 5.247 1.00 98.25 104 TRP A C 1
ATOM 854 O O . TRP A 1 104 ? -7.290 6.777 4.198 1.00 98.25 104 TRP A O 1
ATOM 864 N N . GLN A 1 105 ? -6.954 8.675 5.368 1.00 96.44 105 GLN A N 1
ATOM 865 C CA . GLN A 1 105 ? -7.231 9.593 4.268 1.00 96.44 105 GLN A CA 1
ATOM 866 C C . GLN A 1 105 ? -6.066 10.543 4.022 1.00 96.44 105 GLN A C 1
ATOM 868 O O . GLN A 1 105 ? -5.460 11.048 4.964 1.00 96.44 105 GLN A O 1
ATOM 873 N N . GLY A 1 106 ? -5.804 10.830 2.749 1.00 92.62 106 GLY A N 1
ATOM 874 C CA . GLY A 1 106 ? -4.811 11.816 2.337 1.00 92.62 106 GLY A CA 1
ATOM 875 C C . GLY A 1 106 ? -5.150 12.459 1.003 1.00 92.62 106 GLY A C 1
ATOM 876 O O . GLY A 1 106 ? -5.966 11.943 0.240 1.00 92.62 106 GLY A O 1
ATOM 877 N N . GLU A 1 107 ? -4.514 13.591 0.722 1.00 94.69 107 GLU A N 1
ATOM 878 C CA . GLU A 1 107 ? -4.648 14.304 -0.547 1.00 94.69 107 GLU A CA 1
ATOM 879 C C . GLU A 1 107 ? -3.451 14.011 -1.460 1.00 94.69 107 GLU A C 1
ATOM 881 O O . GLU A 1 107 ? -2.296 14.088 -1.046 1.00 94.69 107 GLU A O 1
ATOM 886 N N . PHE A 1 108 ? -3.727 13.681 -2.717 1.00 95.19 108 PHE A N 1
ATOM 887 C CA . PHE A 1 108 ? -2.735 13.350 -3.736 1.00 95.19 108 PHE A CA 1
ATOM 888 C C . PHE A 1 108 ? -2.904 14.281 -4.933 1.00 95.19 108 PHE A C 1
ATOM 890 O O . PHE A 1 108 ? -4.028 14.676 -5.253 1.00 95.19 108 PHE A O 1
ATOM 897 N N . SER A 1 109 ? -1.806 14.617 -5.617 1.00 95.44 109 SER A N 1
ATOM 898 C CA . SER A 1 109 ? -1.932 15.323 -6.897 1.00 95.44 109 SER A CA 1
ATOM 899 C C . SER A 1 109 ? -2.661 14.416 -7.898 1.00 95.44 109 SER A C 1
ATOM 901 O O . SER A 1 109 ? -2.461 13.197 -7.864 1.00 95.44 109 SER A O 1
ATOM 903 N N . PRO A 1 110 ? -3.503 14.969 -8.783 1.00 96.44 110 PRO A N 1
ATOM 904 C CA . PRO A 1 110 ? -4.224 14.183 -9.780 1.00 96.44 110 PRO A CA 1
ATOM 905 C C . PRO A 1 110 ? -3.338 13.358 -10.718 1.00 96.44 110 PRO A C 1
ATOM 907 O O . PRO A 1 110 ? -3.791 12.357 -11.263 1.00 96.44 110 PRO A O 1
ATOM 910 N N . GLU A 1 111 ? -2.082 13.761 -10.885 1.00 96.94 111 GLU A N 1
ATOM 911 C CA . GLU A 1 111 ? -1.077 13.130 -11.739 1.00 96.94 111 GLU A CA 1
ATOM 912 C C . GLU A 1 111 ? -0.234 12.083 -10.998 1.00 96.94 111 GLU A C 1
ATOM 91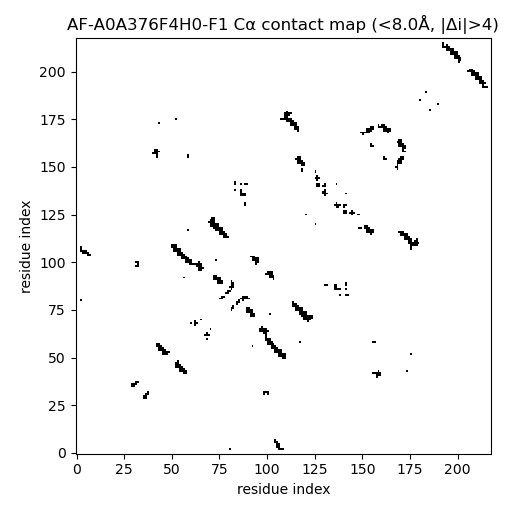4 O O . GLU A 1 111 ? 0.657 11.456 -11.581 1.00 96.94 111 GLU A O 1
ATOM 919 N N . TRP A 1 112 ? -0.463 11.908 -9.695 1.00 96.31 112 TRP A N 1
ATOM 920 C CA . TRP A 1 112 ? 0.359 11.038 -8.871 1.00 96.31 112 TRP A CA 1
ATOM 921 C C . TRP A 1 112 ? 0.142 9.558 -9.211 1.00 96.31 112 TRP A C 1
ATOM 923 O O . TRP A 1 112 ? -0.982 9.062 -9.305 1.00 96.31 112 TRP A O 1
ATOM 933 N N . ARG A 1 113 ? 1.250 8.826 -9.322 1.00 97.56 113 ARG A N 1
ATOM 934 C CA . ARG A 1 113 ? 1.290 7.364 -9.405 1.00 97.56 113 ARG A CA 1
ATOM 935 C C . ARG A 1 113 ? 2.399 6.852 -8.502 1.00 97.56 113 ARG A C 1
ATOM 937 O O . ARG A 1 113 ? 3.507 7.390 -8.513 1.00 97.56 113 ARG A O 1
ATOM 944 N N . GLY A 1 114 ? 2.138 5.766 -7.787 1.00 95.88 114 GLY A N 1
ATOM 945 C CA . GLY A 1 114 ? 3.155 5.113 -6.977 1.00 95.88 114 GLY A CA 1
ATOM 946 C C . GLY A 1 114 ? 2.683 3.814 -6.346 1.00 95.88 114 GLY A C 1
ATOM 947 O O . GLY A 1 114 ? 1.550 3.373 -6.526 1.00 95.88 114 GLY A O 1
ATOM 948 N N . SER A 1 115 ? 3.586 3.191 -5.595 1.00 96.81 115 SER A N 1
ATOM 949 C CA . SER A 1 115 ? 3.304 1.978 -4.832 1.00 96.81 115 SER A CA 1
ATOM 950 C C . SER A 1 115 ? 3.131 2.273 -3.347 1.00 96.81 115 SER A C 1
ATOM 952 O O . SER A 1 115 ? 3.809 3.147 -2.792 1.00 96.81 115 SER A O 1
ATOM 954 N N . TYR A 1 116 ? 2.297 1.478 -2.689 1.00 97.62 116 TYR A N 1
ATOM 955 C CA . TYR A 1 116 ? 2.128 1.494 -1.243 1.00 97.62 116 TYR A CA 1
ATOM 956 C C . TYR A 1 116 ? 2.035 0.079 -0.663 1.00 97.62 116 TYR A C 1
ATOM 958 O O . TYR A 1 116 ? 1.863 -0.902 -1.387 1.00 97.62 116 TYR A O 1
ATOM 966 N N . CYS A 1 117 ? 2.161 -0.026 0.654 1.00 97.75 117 CYS A N 1
ATOM 967 C CA . CYS A 1 117 ? 1.892 -1.243 1.408 1.00 97.75 117 CYS A CA 1
ATOM 968 C C . CYS A 1 117 ? 1.372 -0.909 2.809 1.00 97.75 117 CYS A C 1
ATOM 970 O O . CYS A 1 117 ? 1.553 0.206 3.315 1.00 97.75 117 CYS A O 1
ATOM 972 N N . PHE A 1 118 ? 0.730 -1.896 3.431 1.00 98.50 118 PHE A N 1
ATOM 973 C CA . PHE A 1 118 ? 0.324 -1.838 4.829 1.00 98.50 118 PHE A CA 1
ATOM 974 C C . PHE A 1 118 ? 1.304 -2.618 5.698 1.00 98.50 118 PHE A C 1
ATOM 976 O O . PHE A 1 118 ? 1.875 -3.619 5.266 1.00 98.50 118 PHE A O 1
ATOM 983 N N . ILE A 1 119 ? 1.471 -2.187 6.945 1.00 98.19 119 ILE A N 1
ATOM 984 C CA . ILE A 1 119 ? 2.273 -2.899 7.942 1.00 98.19 119 ILE A CA 1
ATOM 985 C C . ILE A 1 119 ? 1.482 -2.976 9.254 1.00 98.19 119 ILE A C 1
ATOM 987 O O . ILE A 1 119 ? 1.622 -2.100 10.114 1.00 98.19 119 ILE A O 1
ATOM 991 N N . PRO A 1 120 ? 0.611 -3.990 9.411 1.00 98.31 120 PRO A N 1
ATOM 992 C CA . PRO A 1 120 ? -0.045 -4.273 10.681 1.00 98.31 120 PRO A CA 1
ATOM 993 C C . PRO A 1 120 ? 1.004 -4.619 11.742 1.00 98.31 120 PRO A C 1
ATOM 995 O O . PRO A 1 120 ? 1.849 -5.488 11.534 1.00 98.31 120 PRO A O 1
ATOM 998 N N . SER A 1 121 ? 0.948 -3.943 12.882 1.00 98.31 121 SER A N 1
ATOM 999 C CA . SER A 1 121 ? 1.869 -4.122 13.998 1.00 98.31 121 SER A CA 1
ATOM 1000 C C . SER A 1 121 ? 1.098 -4.299 15.296 1.00 98.31 121 SER A C 1
ATOM 1002 O O . SER A 1 121 ? 0.092 -3.633 15.549 1.00 98.31 121 SER A O 1
ATOM 1004 N N . VAL A 1 122 ? 1.585 -5.210 16.134 1.00 97.62 122 VAL A N 1
ATOM 1005 C CA . VAL A 1 122 ? 1.088 -5.428 17.500 1.00 97.62 122 VAL A CA 1
ATOM 1006 C C . VAL A 1 122 ? 1.764 -4.506 18.517 1.00 97.62 122 VAL A C 1
ATOM 1008 O O . VAL A 1 122 ? 1.384 -4.503 19.685 1.00 97.62 122 VAL A O 1
ATOM 1011 N N . ASN A 1 123 ? 2.759 -3.726 18.090 1.00 96.44 123 ASN A N 1
ATOM 1012 C CA . ASN A 1 123 ? 3.455 -2.776 18.944 1.00 96.44 123 ASN A CA 1
ATOM 1013 C C . ASN A 1 123 ? 2.840 -1.381 18.803 1.00 96.44 123 ASN A C 1
ATOM 1015 O O . ASN A 1 123 ? 2.382 -0.983 17.734 1.00 96.44 123 ASN A O 1
ATOM 1019 N N . GLU A 1 124 ? 2.881 -0.608 19.885 1.00 91.62 124 GLU A N 1
ATOM 1020 C CA . GLU A 1 124 ? 2.459 0.800 19.872 1.00 91.62 124 GLU A CA 1
ATOM 1021 C C . GLU A 1 124 ? 3.625 1.747 19.523 1.00 91.62 124 GLU A C 1
ATOM 1023 O O . GLU A 1 124 ? 3.389 2.814 18.952 1.00 91.62 124 GLU A O 1
ATOM 1028 N N . ASN A 1 125 ? 4.866 1.304 19.779 1.00 93.12 125 ASN A N 1
ATOM 1029 C CA . ASN A 1 125 ? 6.100 2.101 19.744 1.00 93.12 125 ASN A CA 1
ATOM 1030 C C . ASN A 1 125 ? 7.105 1.572 18.700 1.00 93.12 125 ASN A C 1
ATOM 1032 O O . ASN A 1 125 ? 8.253 1.259 19.017 1.00 93.12 125 ASN A O 1
ATOM 1036 N N . ASP A 1 126 ? 6.670 1.413 17.447 1.00 95.94 126 ASP A N 1
ATOM 1037 C CA . ASP A 1 126 ? 7.547 0.931 16.362 1.00 95.94 126 ASP A CA 1
ATOM 1038 C C . ASP A 1 126 ? 8.619 1.955 15.934 1.00 95.94 126 ASP A C 1
ATOM 1040 O O . ASP A 1 126 ? 9.645 1.592 15.349 1.00 95.94 126 ASP A O 1
ATOM 1044 N N . PHE A 1 127 ? 8.399 3.232 16.251 1.00 95.38 127 PHE A N 1
ATOM 1045 C CA . PHE A 1 127 ? 9.327 4.339 16.028 1.00 95.38 127 PHE A CA 1
ATOM 1046 C C . PHE A 1 127 ? 9.736 4.954 17.368 1.00 95.38 127 PHE A C 1
ATOM 1048 O O . PHE A 1 127 ? 8.979 4.900 18.333 1.00 95.38 127 PHE A O 1
ATOM 1055 N N . ALA A 1 128 ? 10.931 5.546 17.419 1.00 93.56 128 ALA A N 1
ATOM 1056 C CA . ALA A 1 128 ? 11.358 6.331 18.575 1.00 93.56 128 ALA A CA 1
ATOM 1057 C C . ALA A 1 128 ? 10.531 7.621 18.691 1.00 93.56 128 ALA A C 1
ATOM 1059 O O . ALA A 1 128 ? 10.156 8.192 17.666 1.00 93.56 128 ALA A O 1
ATOM 1060 N N . ASP A 1 129 ? 10.321 8.116 19.911 1.00 91.00 129 ASP A N 1
ATOM 1061 C CA . ASP A 1 129 ? 9.531 9.332 20.167 1.00 91.00 129 ASP A CA 1
ATOM 1062 C C . ASP A 1 129 ? 10.070 10.552 19.405 1.00 91.00 129 ASP A C 1
ATOM 1064 O O . ASP A 1 129 ? 9.299 11.347 18.874 1.00 91.00 129 ASP A O 1
ATOM 1068 N N . THR A 1 130 ? 11.388 10.621 19.196 1.00 89.00 130 THR A N 1
ATOM 1069 C CA . THR A 1 130 ? 12.059 11.669 18.407 1.00 89.00 130 THR A CA 1
ATOM 1070 C C . THR A 1 130 ? 11.613 11.746 16.941 1.00 89.00 130 THR A C 1
ATOM 1072 O O . THR A 1 130 ? 11.824 12.759 16.279 1.00 89.00 130 THR A O 1
ATOM 1075 N N . VAL A 1 131 ? 10.977 10.697 16.405 1.00 90.25 131 VAL A N 1
ATOM 1076 C CA . VAL A 1 131 ? 10.336 10.715 15.076 1.00 90.25 131 VAL A CA 1
ATOM 1077 C C . VAL A 1 131 ? 9.056 11.559 15.094 1.00 90.25 131 VAL A C 1
ATOM 1079 O O . VAL A 1 131 ? 8.672 12.129 14.071 1.00 90.25 131 VAL A O 1
ATOM 1082 N N . PHE A 1 132 ? 8.395 11.640 16.250 1.00 89.44 132 PHE A N 1
ATOM 1083 C CA . PHE A 1 132 ? 7.142 12.358 16.470 1.00 89.44 132 PHE A CA 1
ATOM 1084 C C . PHE A 1 132 ? 7.316 13.687 17.216 1.00 89.44 132 PHE A C 1
ATOM 1086 O O . PHE A 1 132 ? 6.384 14.488 17.244 1.00 89.44 132 PHE A O 1
ATOM 1093 N N . GLU A 1 133 ? 8.501 13.973 17.738 1.00 86.44 133 GLU A N 1
ATOM 1094 C CA . GLU A 1 133 ? 8.858 15.263 18.330 1.00 86.44 133 GLU A CA 1
ATOM 1095 C C . GLU A 1 133 ? 9.333 16.268 17.254 1.00 86.44 133 GLU A C 1
ATOM 1097 O O . GLU A 1 133 ? 9.622 15.898 16.115 1.00 86.44 133 GLU A O 1
ATOM 1102 N N . GLY A 1 134 ? 9.366 17.567 17.572 1.00 79.88 134 GLY A N 1
ATOM 1103 C CA . GLY A 1 134 ? 9.883 18.620 16.677 1.00 79.88 134 GLY A CA 1
ATOM 1104 C C . GLY A 1 134 ? 8.995 18.961 15.471 1.00 79.88 134 GLY A C 1
ATOM 1105 O O . GLY A 1 134 ? 7.838 18.563 15.418 1.00 79.88 134 GLY A O 1
ATOM 1106 N N . GLU A 1 135 ? 9.526 19.713 14.498 1.00 83.12 135 GLU A N 1
ATOM 1107 C CA . GLU A 1 135 ? 8.829 20.080 13.245 1.00 83.12 135 GLU A CA 1
ATOM 1108 C C . GLU A 1 135 ? 8.987 18.998 12.163 1.00 83.12 135 GLU A C 1
ATOM 1110 O O . GLU A 1 135 ? 8.009 18.610 11.518 1.00 83.12 135 GLU A O 1
ATOM 1115 N N . LEU A 1 136 ? 10.185 18.416 12.054 1.00 85.88 136 LEU A N 1
ATOM 1116 C CA . LEU A 1 136 ? 10.512 17.322 11.140 1.00 85.88 136 LEU A CA 1
ATOM 1117 C C . LEU A 1 136 ? 11.046 16.103 11.912 1.00 85.88 136 LEU A C 1
ATOM 1119 O O . LEU A 1 136 ? 11.788 16.291 12.876 1.00 85.88 136 LEU A O 1
ATOM 1123 N N . PRO A 1 137 ? 10.737 14.869 11.472 1.00 88.50 137 PRO A N 1
ATOM 1124 C CA . PRO A 1 137 ? 11.296 13.653 12.053 1.00 88.50 137 PRO A CA 1
ATOM 1125 C C . PRO A 1 137 ? 12.819 13.588 11.948 1.00 88.50 137 PRO A C 1
ATOM 1127 O O . PRO A 1 137 ? 13.394 13.923 10.904 1.00 88.50 137 PRO A O 1
ATOM 1130 N N . ASP A 1 138 ? 13.467 13.015 12.964 1.00 90.50 138 ASP A N 1
ATOM 1131 C CA . ASP A 1 138 ? 14.848 12.556 12.820 1.00 90.50 138 ASP A CA 1
ATOM 1132 C C . ASP A 1 138 ? 14.932 11.474 11.727 1.00 90.50 138 ASP A C 1
ATOM 1134 O O . ASP A 1 138 ? 14.302 10.412 11.798 1.00 90.50 138 ASP A O 1
ATOM 1138 N N . ARG A 1 139 ? 15.727 11.742 10.686 1.00 88.75 139 ARG A N 1
ATOM 1139 C CA . ARG A 1 139 ? 15.808 10.886 9.495 1.00 88.75 139 ARG A CA 1
ATOM 1140 C C . ARG A 1 139 ? 16.427 9.515 9.780 1.00 88.75 139 ARG A C 1
ATOM 1142 O O . ARG A 1 139 ? 16.060 8.540 9.119 1.00 88.75 139 ARG A O 1
ATOM 1149 N N . LEU A 1 140 ? 17.375 9.422 10.715 1.00 91.38 140 LEU A N 1
ATOM 1150 C CA . LEU A 1 140 ? 18.007 8.152 11.079 1.00 91.38 140 LEU A CA 1
ATOM 1151 C C . LEU A 1 140 ? 17.043 7.296 11.900 1.00 91.38 140 LEU A C 1
ATOM 1153 O O . LEU A 1 140 ? 16.875 6.117 11.587 1.00 91.38 140 LEU A O 1
ATOM 1157 N N . ALA A 1 141 ? 16.352 7.895 12.871 1.00 92.81 141 ALA A N 1
ATOM 1158 C CA . ALA A 1 141 ? 15.328 7.221 13.662 1.00 92.81 141 ALA A CA 1
ATOM 1159 C C . ALA A 1 141 ? 14.148 6.757 12.789 1.00 92.81 141 ALA A C 1
ATOM 1161 O O . ALA A 1 141 ? 13.693 5.619 12.915 1.00 92.81 141 ALA A O 1
ATOM 1162 N N . LEU A 1 142 ? 13.714 7.589 11.833 1.00 92.25 142 LEU A N 1
ATOM 1163 C CA . LEU A 1 142 ? 12.682 7.244 10.853 1.00 92.25 142 LEU A CA 1
ATOM 1164 C C . LEU A 1 142 ? 13.098 6.040 10.000 1.00 92.25 142 LEU A C 1
ATOM 1166 O O . LEU A 1 142 ? 12.335 5.087 9.835 1.00 92.25 142 LEU A O 1
ATOM 1170 N N . ARG A 1 143 ? 14.327 6.059 9.466 1.00 91.81 143 ARG A N 1
ATOM 1171 C CA . ARG A 1 143 ? 14.863 4.950 8.668 1.00 91.81 143 ARG A CA 1
ATOM 1172 C C . ARG A 1 143 ? 14.969 3.667 9.488 1.00 91.81 143 ARG A C 1
ATOM 1174 O O . ARG A 1 143 ? 14.686 2.597 8.955 1.00 91.81 143 ARG A O 1
ATOM 1181 N N . GLU A 1 144 ? 15.365 3.765 10.752 1.00 94.31 144 GLU A N 1
ATOM 1182 C CA . GLU A 1 144 ? 15.485 2.617 11.647 1.00 94.31 144 GLU A CA 1
ATOM 1183 C C . GLU A 1 144 ? 14.122 1.998 11.984 1.00 94.31 144 GLU A C 1
ATOM 1185 O O . GLU A 1 144 ? 13.984 0.777 11.920 1.00 94.31 144 GLU A O 1
ATOM 1190 N N . GLY A 1 145 ? 13.098 2.812 12.258 1.00 95.12 145 GLY A N 1
ATOM 1191 C CA . GLY A 1 145 ? 11.728 2.320 12.446 1.00 95.12 145 GLY A CA 1
ATOM 1192 C C . GLY A 1 145 ? 11.207 1.599 11.200 1.00 95.12 145 GLY A C 1
ATOM 1193 O O . GLY A 1 145 ? 10.790 0.442 11.270 1.00 95.12 145 GLY A O 1
ATOM 1194 N N . TRP A 1 146 ? 11.359 2.206 10.016 1.00 94.62 146 TRP A N 1
ATOM 1195 C CA . TRP A 1 146 ? 10.969 1.551 8.763 1.00 94.62 146 TRP A CA 1
ATOM 1196 C C . TRP A 1 146 ? 11.759 0.274 8.479 1.00 94.62 146 TRP A C 1
ATOM 1198 O O . TRP A 1 146 ? 11.191 -0.697 7.986 1.00 94.62 146 TRP A O 1
ATOM 1208 N N . ARG A 1 147 ? 13.053 0.225 8.812 1.00 93.56 147 ARG A N 1
ATOM 1209 C CA . ARG A 1 147 ? 13.874 -0.983 8.644 1.00 93.56 147 ARG A CA 1
ATOM 1210 C C . ARG A 1 147 ? 13.314 -2.171 9.435 1.00 93.56 147 ARG A C 1
ATOM 1212 O O . ARG A 1 147 ? 13.398 -3.293 8.943 1.00 93.56 147 ARG A O 1
ATOM 1219 N N . LYS A 1 148 ? 12.757 -1.935 10.628 1.00 94.62 148 LYS A N 1
ATOM 1220 C CA . LYS A 1 148 ? 12.120 -2.968 11.465 1.00 94.62 148 LYS A CA 1
ATOM 1221 C C . LYS A 1 148 ? 10.754 -3.390 10.928 1.00 94.62 148 LYS A C 1
ATOM 1223 O O . LYS A 1 148 ? 10.414 -4.564 10.997 1.00 94.62 148 LYS A O 1
ATOM 1228 N N . LEU A 1 149 ? 9.998 -2.442 10.378 1.00 95.62 149 LEU A N 1
ATOM 1229 C CA . LEU A 1 149 ? 8.625 -2.650 9.920 1.00 95.62 149 LEU A CA 1
ATOM 1230 C C . LEU A 1 149 ? 8.521 -3.277 8.522 1.00 95.62 149 LEU A C 1
ATOM 1232 O O . LEU A 1 149 ? 7.722 -4.185 8.314 1.00 95.62 149 LEU A O 1
ATOM 1236 N N . LEU A 1 150 ? 9.330 -2.833 7.556 1.00 94.69 150 LEU A N 1
ATOM 1237 C CA . LEU A 1 150 ? 9.222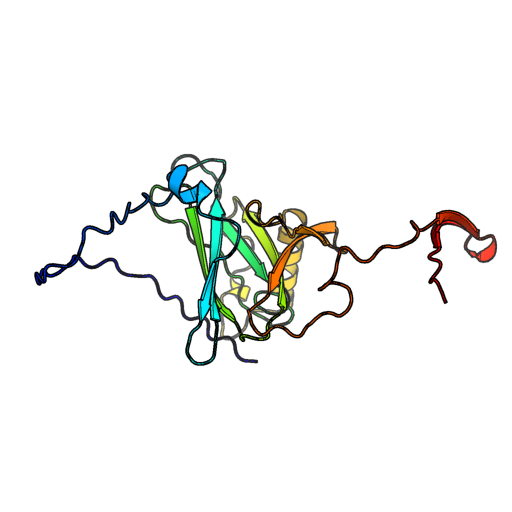 -3.240 6.146 1.00 94.69 150 LEU A CA 1
ATOM 1238 C C . LEU A 1 150 ? 9.323 -4.756 5.873 1.00 94.69 150 LEU A C 1
ATOM 1240 O O . LEU A 1 150 ? 8.702 -5.201 4.908 1.00 94.69 150 LEU A O 1
ATOM 1244 N N . PRO A 1 151 ? 10.041 -5.581 6.663 1.00 94.06 151 PRO A N 1
ATOM 1245 C CA . PRO A 1 151 ? 9.975 -7.039 6.531 1.00 94.06 151 PRO A CA 1
ATOM 1246 C C . PRO A 1 151 ? 8.574 -7.635 6.751 1.00 94.06 151 PRO A C 1
ATOM 1248 O O . PRO A 1 151 ? 8.301 -8.728 6.263 1.00 94.06 151 PRO A O 1
ATOM 1251 N N . HIS A 1 152 ? 7.694 -6.923 7.460 1.00 95.06 152 HIS A N 1
ATOM 1252 C CA . HIS A 1 152 ? 6.314 -7.320 7.755 1.00 95.06 152 HIS A CA 1
ATOM 1253 C C . HIS A 1 152 ? 5.287 -6.647 6.834 1.00 95.06 152 HIS A C 1
ATOM 1255 O O . HIS A 1 152 ? 4.084 -6.784 7.048 1.00 95.06 152 HIS A O 1
ATOM 1261 N N . ALA A 1 153 ? 5.745 -5.905 5.822 1.00 96.44 153 ALA A N 1
ATOM 1262 C CA . ALA A 1 153 ? 4.859 -5.221 4.898 1.00 96.44 153 ALA A CA 1
ATOM 1263 C C . ALA A 1 153 ? 4.077 -6.205 4.020 1.00 96.44 153 ALA A C 1
ATOM 1265 O O . ALA A 1 153 ? 4.626 -7.165 3.469 1.00 96.44 153 ALA A O 1
ATOM 1266 N N . VAL A 1 154 ? 2.790 -5.914 3.854 1.00 97.06 154 VAL A N 1
ATOM 1267 C CA . VAL A 1 154 ? 1.854 -6.655 3.012 1.00 97.06 154 VAL A CA 1
ATOM 1268 C C . VAL A 1 154 ? 1.278 -5.733 1.940 1.00 97.06 154 VAL A C 1
ATOM 1270 O O . VAL A 1 154 ? 1.066 -4.540 2.171 1.00 97.06 154 VAL A O 1
ATOM 1273 N N . SER A 1 155 ? 1.015 -6.288 0.758 1.00 97.69 155 SER A N 1
ATOM 1274 C CA . SER A 1 155 ? 0.179 -5.619 -0.240 1.00 97.69 155 SER A CA 1
ATOM 1275 C C . SER A 1 155 ? -1.240 -5.435 0.302 1.00 97.69 155 SER A C 1
ATOM 1277 O O . SER A 1 155 ? -1.666 -6.177 1.189 1.00 97.69 155 SER A O 1
ATOM 1279 N N . ASP A 1 156 ? -1.980 -4.481 -0.251 1.00 98.38 156 ASP A N 1
ATOM 1280 C CA . ASP A 1 156 ? -3.412 -4.345 -0.012 1.00 98.38 156 ASP A CA 1
ATOM 1281 C C . ASP A 1 156 ? -4.146 -5.607 -0.506 1.00 98.38 156 ASP A C 1
ATOM 1283 O O . ASP A 1 156 ? -4.124 -5.888 -1.708 1.00 98.38 156 ASP A O 1
ATOM 1287 N N . PRO A 1 157 ? -4.798 -6.377 0.388 1.00 97.38 157 PRO A N 1
ATOM 1288 C CA . PRO A 1 157 ? -5.551 -7.568 0.001 1.00 97.38 157 PRO A CA 1
ATOM 1289 C C . PRO A 1 157 ? -6.754 -7.275 -0.905 1.00 97.38 157 PRO A C 1
ATOM 1291 O O . PRO A 1 157 ? -7.238 -8.184 -1.574 1.00 97.38 157 PRO A O 1
ATOM 1294 N N . LEU A 1 158 ? -7.253 -6.035 -0.910 1.00 97.81 158 LEU A N 1
ATOM 1295 C CA . LEU A 1 158 ? -8.389 -5.602 -1.720 1.00 97.81 158 LEU A CA 1
ATOM 1296 C C . LEU A 1 158 ? -7.965 -5.192 -3.134 1.00 97.81 158 LEU A C 1
ATOM 1298 O O . LEU A 1 158 ? -8.809 -5.137 -4.025 1.00 97.81 158 LEU A O 1
ATOM 1302 N N . ASN A 1 159 ? -6.678 -4.899 -3.345 1.00 97.75 159 ASN A N 1
ATOM 1303 C CA . ASN A 1 159 ? -6.174 -4.373 -4.605 1.00 97.75 159 ASN A CA 1
ATOM 1304 C C . ASN A 1 159 ? -5.559 -5.485 -5.477 1.00 97.75 159 ASN A C 1
ATOM 1306 O O . ASN A 1 159 ? -4.475 -5.998 -5.158 1.00 97.75 159 ASN A O 1
ATOM 1310 N N . PRO A 1 160 ? -6.174 -5.825 -6.625 1.00 95.25 160 PRO A N 1
ATOM 1311 C CA . PRO A 1 160 ? -5.650 -6.861 -7.512 1.00 95.25 160 PRO A CA 1
ATOM 1312 C C . PRO A 1 160 ? -4.316 -6.471 -8.170 1.00 95.25 160 PRO A C 1
ATOM 1314 O O . PRO A 1 160 ? -3.575 -7.346 -8.616 1.00 95.25 160 PRO A O 1
ATOM 1317 N N . GLN A 1 161 ? -3.972 -5.180 -8.219 1.00 96.06 161 GLN A N 1
ATOM 1318 C CA . GLN A 1 161 ? -2.727 -4.684 -8.805 1.00 96.06 161 GLN A CA 1
ATOM 1319 C C . GLN A 1 161 ? -1.592 -4.693 -7.777 1.00 96.06 161 GLN A C 1
ATOM 1321 O O . GLN A 1 161 ? -1.131 -3.652 -7.303 1.00 96.06 161 GLN A O 1
ATOM 1326 N N . SER A 1 162 ? -1.145 -5.897 -7.428 1.00 96.50 162 SER A N 1
ATOM 1327 C CA . SER A 1 162 ? -0.124 -6.125 -6.406 1.00 96.50 162 SER A CA 1
ATOM 1328 C C . SER A 1 162 ? 1.022 -6.996 -6.92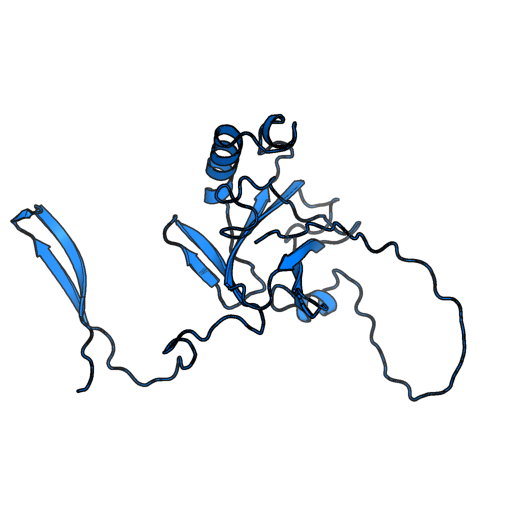8 1.00 96.50 162 SER A C 1
ATOM 1330 O O . SER A 1 162 ? 0.820 -7.907 -7.729 1.00 96.50 162 SER A O 1
ATOM 1332 N N . TRP A 1 163 ? 2.250 -6.733 -6.476 1.00 95.06 163 TRP A N 1
ATOM 1333 C CA . TRP A 1 163 ? 3.445 -7.490 -6.875 1.00 95.06 163 TRP A CA 1
ATOM 1334 C C . TRP A 1 163 ? 4.485 -7.552 -5.754 1.00 95.06 163 TRP A C 1
ATOM 1336 O O . TRP A 1 163 ? 4.413 -6.838 -4.754 1.00 95.06 163 TRP A O 1
ATOM 1346 N N . ARG A 1 164 ? 5.496 -8.416 -5.916 1.00 92.25 164 ARG A N 1
ATOM 1347 C CA . ARG A 1 164 ? 6.672 -8.430 -5.034 1.00 92.25 164 ARG A CA 1
ATOM 1348 C C . ARG A 1 164 ? 7.650 -7.342 -5.464 1.00 92.25 164 ARG A C 1
ATOM 1350 O O . ARG A 1 164 ? 8.228 -7.423 -6.546 1.00 92.25 164 ARG A O 1
ATOM 1357 N N . GLY A 1 165 ? 7.849 -6.340 -4.613 1.00 84.00 165 GLY A N 1
ATOM 1358 C CA . GLY A 1 165 ? 8.818 -5.277 -4.845 1.00 84.00 165 GLY A CA 1
ATOM 1359 C C . GLY A 1 165 ? 10.264 -5.769 -4.729 1.00 84.00 165 GLY A C 1
ATOM 1360 O O . GLY A 1 165 ? 10.560 -6.778 -4.085 1.00 84.00 165 GLY A O 1
ATOM 1361 N N . GLY A 1 166 ? 11.205 -5.009 -5.296 1.00 77.94 166 GLY A N 1
ATOM 1362 C CA . GLY A 1 166 ? 12.635 -5.357 -5.286 1.00 77.94 166 GLY A CA 1
ATOM 1363 C C . GLY A 1 166 ? 13.284 -5.406 -3.894 1.00 77.94 166 GLY A C 1
ATOM 1364 O O . GLY A 1 166 ? 14.377 -5.943 -3.748 1.00 77.94 166 GLY A O 1
ATOM 1365 N N . ARG A 1 167 ? 12.615 -4.874 -2.859 1.00 80.56 167 ARG A N 1
ATOM 1366 C CA . ARG A 1 167 ? 13.070 -4.897 -1.455 1.00 80.56 167 ARG A CA 1
ATOM 1367 C C . ARG A 1 167 ? 12.575 -6.114 -0.661 1.00 80.56 167 ARG A C 1
ATOM 1369 O O . ARG A 1 167 ? 12.785 -6.166 0.545 1.00 80.56 167 ARG A O 1
ATOM 1376 N N . GLY A 1 168 ? 11.926 -7.078 -1.316 1.00 83.31 168 GLY A N 1
ATOM 1377 C CA . GLY A 1 168 ? 11.537 -8.357 -0.713 1.00 83.31 168 GLY A CA 1
ATOM 1378 C C . GLY A 1 168 ? 10.147 -8.399 -0.068 1.00 83.31 168 GLY A C 1
ATOM 1379 O O . GLY A 1 168 ? 9.715 -9.486 0.302 1.00 83.31 168 GLY A O 1
ATOM 1380 N N . HIS A 1 169 ? 9.428 -7.275 0.011 1.00 89.69 169 HIS A N 1
ATOM 1381 C CA . HIS A 1 169 ? 8.034 -7.219 0.469 1.00 89.69 169 HIS A CA 1
ATOM 1382 C C . HIS A 1 169 ? 7.053 -6.977 -0.685 1.00 89.69 169 HIS A C 1
ATOM 1384 O O . HIS A 1 169 ? 7.427 -6.470 -1.748 1.00 89.69 169 HIS A O 1
ATOM 1390 N N . ALA A 1 170 ? 5.795 -7.367 -0.477 1.00 93.06 170 ALA A N 1
ATOM 1391 C CA . ALA A 1 170 ? 4.716 -7.115 -1.424 1.00 93.06 170 ALA A CA 1
ATOM 1392 C C . ALA A 1 170 ? 4.244 -5.655 -1.339 1.00 93.06 170 ALA A C 1
ATOM 1394 O O . ALA A 1 170 ? 4.271 -5.046 -0.270 1.00 93.06 170 ALA A O 1
ATOM 1395 N N . VAL A 1 171 ? 3.828 -5.105 -2.475 1.00 97.19 171 VAL A N 1
ATOM 1396 C CA . VAL A 1 171 ? 3.280 -3.751 -2.612 1.00 97.19 171 VAL A CA 1
ATOM 1397 C C . VAL A 1 171 ? 2.073 -3.774 -3.544 1.00 97.19 171 VAL A C 1
ATOM 1399 O O . VAL A 1 171 ? 1.895 -4.729 -4.304 1.00 97.19 171 VAL A O 1
ATOM 1402 N N . SER A 1 172 ? 1.282 -2.709 -3.502 1.00 98.25 172 SER A N 1
ATOM 1403 C CA . SER A 1 172 ? 0.129 -2.474 -4.370 1.00 98.25 172 SER A CA 1
ATOM 1404 C C . SER A 1 172 ? 0.272 -1.145 -5.110 1.00 98.25 172 SER A C 1
ATOM 1406 O O . SER A 1 172 ? 0.884 -0.209 -4.589 1.00 98.25 172 SER A O 1
ATOM 1408 N N . ALA A 1 173 ? -0.273 -1.051 -6.325 1.00 97.62 173 ALA A N 1
ATOM 1409 C CA . ALA A 1 173 ? -0.292 0.189 -7.103 1.00 97.62 173 ALA A CA 1
ATOM 1410 C C . ALA A 1 173 ? -1.422 1.117 -6.656 1.00 97.62 173 ALA A C 1
ATOM 1412 O O . ALA A 1 173 ? -2.523 0.674 -6.332 1.00 97.62 173 ALA A O 1
ATOM 1413 N N . LEU A 1 174 ? -1.160 2.417 -6.712 1.00 97.94 174 LEU A N 1
ATOM 1414 C CA . LEU A 1 174 ? -2.169 3.461 -6.673 1.00 97.94 174 LEU A CA 1
ATOM 1415 C C . LEU A 1 174 ? -1.881 4.450 -7.807 1.00 97.94 174 LEU A C 1
ATOM 1417 O O . LEU A 1 174 ? -0.768 4.971 -7.921 1.00 97.94 174 LEU A O 1
ATOM 1421 N N . GLU A 1 175 ? -2.892 4.708 -8.632 1.00 97.31 175 GLU A N 1
ATOM 1422 C CA . GLU A 1 175 ? -2.823 5.654 -9.745 1.00 97.31 175 GLU A CA 1
ATOM 1423 C C . GLU A 1 175 ? -3.980 6.644 -9.646 1.00 97.31 175 GLU A C 1
ATOM 1425 O O . GLU A 1 175 ? -5.137 6.243 -9.506 1.00 97.31 175 GLU A O 1
ATOM 1430 N N . MET A 1 176 ? -3.664 7.935 -9.689 1.00 97.56 176 MET A N 1
ATOM 1431 C CA . MET A 1 176 ? -4.655 9.006 -9.748 1.00 97.56 176 MET A CA 1
ATOM 1432 C C . MET A 1 176 ? -5.148 9.207 -11.193 1.00 97.56 176 MET A C 1
ATOM 1434 O O . MET A 1 176 ? -4.451 8.820 -12.135 1.00 97.56 176 MET A O 1
ATOM 1438 N N . PRO A 1 177 ? -6.355 9.770 -11.398 1.00 95.62 177 PRO A N 1
ATOM 1439 C CA . PRO A 1 177 ? -7.016 9.797 -12.708 1.00 95.62 177 PRO A CA 1
ATOM 1440 C C . PRO A 1 177 ? -6.235 10.507 -13.822 1.00 95.62 177 PRO A C 1
ATOM 1442 O O . PRO A 1 177 ? -6.406 10.149 -14.985 1.00 95.62 177 PRO A O 1
ATOM 1445 N N . ASP A 1 178 ? -5.370 11.466 -13.482 1.00 96.56 178 ASP A N 1
ATOM 1446 C CA . ASP A 1 178 ? -4.580 12.232 -14.452 1.00 96.56 178 ASP A CA 1
ATOM 1447 C C . ASP A 1 178 ? -3.112 11.763 -14.483 1.00 96.56 178 ASP A C 1
ATOM 1449 O O . ASP A 1 178 ? -2.240 12.444 -15.029 1.00 96.56 178 ASP A O 1
ATOM 1453 N N . ALA A 1 179 ? -2.801 10.604 -13.884 1.00 97.31 179 ALA A N 1
ATOM 1454 C CA . ALA A 1 179 ? -1.459 10.039 -13.921 1.00 97.31 179 ALA A CA 1
ATOM 1455 C C . ALA A 1 179 ? -1.015 9.821 -15.381 1.00 97.31 179 ALA A C 1
ATOM 1457 O O . ALA A 1 179 ? -1.746 9.193 -16.154 1.00 97.31 179 ALA A O 1
ATOM 1458 N N . PRO A 1 180 ? 0.188 10.282 -15.784 1.00 97.12 180 PRO A N 1
ATOM 1459 C CA . PRO A 1 180 ? 0.632 10.196 -17.174 1.00 97.12 180 PRO A CA 1
ATOM 1460 C C . PRO A 1 180 ? 0.542 8.772 -17.727 1.00 97.12 180 PRO A C 1
ATOM 1462 O O . PRO A 1 180 ? 0.860 7.816 -17.024 1.00 97.12 180 PRO A O 1
ATOM 1465 N N . VAL A 1 181 ? 0.156 8.602 -18.989 1.00 96.25 181 VAL A N 1
ATOM 1466 C CA . VAL A 1 181 ? 0.097 7.270 -19.617 1.00 96.25 181 VAL A CA 1
ATOM 1467 C C . VAL A 1 181 ? 1.470 6.584 -19.553 1.00 96.25 181 VAL A C 1
ATOM 1469 O O . VAL A 1 181 ? 2.498 7.231 -19.754 1.00 96.25 181 VAL A O 1
ATOM 1472 N N . GLN A 1 182 ? 1.491 5.273 -19.291 1.00 95.25 182 GLN A N 1
ATOM 1473 C CA . GLN A 1 182 ? 2.684 4.426 -19.407 1.00 95.25 182 GLN A CA 1
ATOM 1474 C C . GLN A 1 182 ? 2.574 3.567 -20.674 1.00 95.25 182 GLN A C 1
ATOM 1476 O O . GLN A 1 182 ? 1.928 2.519 -20.629 1.00 95.25 182 GLN A O 1
ATOM 1481 N N . PRO A 1 183 ? 3.184 3.988 -21.802 1.00 92.31 183 PRO A N 1
ATOM 1482 C CA . PRO A 1 183 ? 3.014 3.303 -23.078 1.00 92.31 183 PRO A CA 1
ATOM 1483 C C . PRO A 1 183 ? 3.382 1.819 -22.998 1.00 92.31 183 PRO A C 1
ATOM 1485 O O . PRO A 1 183 ? 4.452 1.458 -22.506 1.00 92.31 183 PRO A O 1
ATOM 1488 N N . GLY A 1 184 ? 2.484 0.969 -23.490 1.00 88.94 184 GLY A N 1
ATOM 1489 C CA . GLY A 1 184 ? 2.611 -0.488 -23.479 1.00 88.94 184 GLY A CA 1
ATOM 1490 C C . GLY A 1 184 ? 1.956 -1.133 -22.258 1.00 88.94 184 GLY A C 1
ATOM 1491 O O . GLY A 1 184 ? 1.308 -2.165 -22.402 1.00 88.94 184 GLY A O 1
ATOM 1492 N N . TRP A 1 185 ? 2.035 -0.501 -21.084 1.00 90.94 185 TRP A N 1
ATOM 1493 C CA . TRP A 1 185 ? 1.327 -0.955 -19.878 1.00 90.94 185 TRP A CA 1
ATOM 1494 C C . TRP A 1 185 ? -0.162 -0.599 -19.913 1.00 90.94 185 TRP A C 1
ATOM 1496 O O . TRP A 1 185 ? -0.974 -1.314 -19.335 1.00 90.94 185 TRP A O 1
ATOM 1506 N N . ASP A 1 186 ? -0.530 0.447 -20.659 1.00 90.50 186 ASP A N 1
ATOM 1507 C CA . ASP A 1 186 ? -1.917 0.804 -20.978 1.00 90.50 186 ASP A CA 1
ATOM 1508 C C . ASP A 1 186 ? -2.598 -0.198 -21.933 1.00 90.50 186 ASP A C 1
ATOM 1510 O O . ASP A 1 186 ? -3.808 -0.128 -22.148 1.00 90.50 186 ASP A O 1
ATOM 1514 N N . ARG A 1 187 ? -1.830 -1.131 -22.520 1.00 86.00 187 ARG A N 1
ATOM 1515 C CA . ARG A 1 187 ? -2.287 -2.122 -23.511 1.00 86.00 187 ARG A CA 1
ATOM 1516 C C . ARG A 1 187 ? -1.702 -3.515 -23.229 1.00 86.00 187 ARG A C 1
ATOM 1518 O O . ARG A 1 187 ? -0.922 -4.027 -24.044 1.00 86.00 187 ARG A O 1
ATOM 1525 N N . PRO A 1 188 ? -2.078 -4.152 -22.106 1.00 79.50 188 PRO A N 1
ATOM 1526 C CA . PRO A 1 188 ? -1.482 -5.416 -21.666 1.00 79.50 188 PRO A CA 1
ATOM 1527 C C . PRO A 1 188 ? -1.723 -6.585 -22.635 1.00 79.50 188 PRO A C 1
ATOM 1529 O O . PRO A 1 188 ? -0.931 -7.522 -22.666 1.00 79.50 188 PRO A O 1
ATOM 1532 N N . ASP A 1 189 ? -2.758 -6.508 -23.475 1.00 84.56 189 ASP A N 1
ATOM 1533 C CA . ASP A 1 189 ? -3.145 -7.577 -24.407 1.00 84.56 189 ASP A CA 1
ATOM 1534 C C . ASP A 1 189 ? -2.362 -7.570 -25.730 1.00 84.56 189 ASP A C 1
ATOM 1536 O O . ASP A 1 189 ? -2.724 -8.265 -26.682 1.00 84.56 189 ASP A O 1
ATOM 1540 N N . THR A 1 190 ? -1.289 -6.780 -25.826 1.00 82.06 190 THR A N 1
ATOM 1541 C CA . THR A 1 190 ? -0.447 -6.737 -27.027 1.00 82.06 190 THR A CA 1
ATOM 1542 C C . THR A 1 190 ? 0.201 -8.111 -27.251 1.00 82.06 190 THR A C 1
ATOM 1544 O O . THR A 1 190 ? 1.000 -8.540 -26.417 1.00 82.06 190 THR A O 1
ATOM 1547 N N . PRO A 1 191 ? -0.080 -8.816 -28.366 1.00 85.38 191 PRO A N 1
ATOM 1548 C CA . PRO A 1 191 ? 0.490 -10.137 -28.599 1.00 85.38 191 PRO A CA 1
ATOM 1549 C C . PRO A 1 191 ? 2.017 -10.080 -28.684 1.00 85.38 191 PRO A C 1
ATOM 1551 O O . PRO A 1 191 ? 2.577 -9.303 -29.458 1.00 85.38 191 PRO A O 1
ATOM 1554 N N . TYR A 1 192 ? 2.696 -10.947 -27.936 1.00 85.06 192 TYR A N 1
ATOM 1555 C CA . TYR A 1 192 ? 4.152 -11.055 -27.944 1.00 85.06 192 TYR A CA 1
ATOM 1556 C C . TYR A 1 192 ? 4.610 -12.512 -28.018 1.00 85.06 192 TYR A C 1
ATOM 1558 O O . TYR A 1 192 ? 3.881 -13.437 -27.661 1.00 85.06 192 TYR A O 1
ATOM 1566 N N . GLN A 1 193 ? 5.836 -12.726 -28.499 1.00 89.31 193 GLN A N 1
ATOM 1567 C CA . GLN A 1 193 ? 6.481 -14.033 -28.389 1.00 89.31 193 GLN A CA 1
ATOM 1568 C C . GLN A 1 193 ? 7.013 -14.209 -26.963 1.00 89.31 193 GLN A C 1
ATOM 1570 O O . GLN A 1 193 ? 7.771 -13.347 -26.511 1.00 89.31 193 GLN A O 1
ATOM 1575 N N . PRO A 1 194 ? 6.655 -15.295 -26.251 1.00 91.50 194 PRO A N 1
ATOM 1576 C CA . PRO A 1 194 ? 7.151 -15.526 -24.903 1.00 91.50 194 PRO A CA 1
ATOM 1577 C C . PRO A 1 194 ? 8.686 -15.468 -24.846 1.00 91.50 194 PRO A C 1
ATOM 1579 O O . PRO A 1 194 ? 9.345 -16.048 -25.713 1.00 91.50 194 PRO A O 1
ATOM 1582 N N . PRO A 1 195 ? 9.271 -14.786 -23.845 1.00 94.19 195 PRO A N 1
ATOM 1583 C CA . PRO A 1 195 ? 10.717 -14.703 -2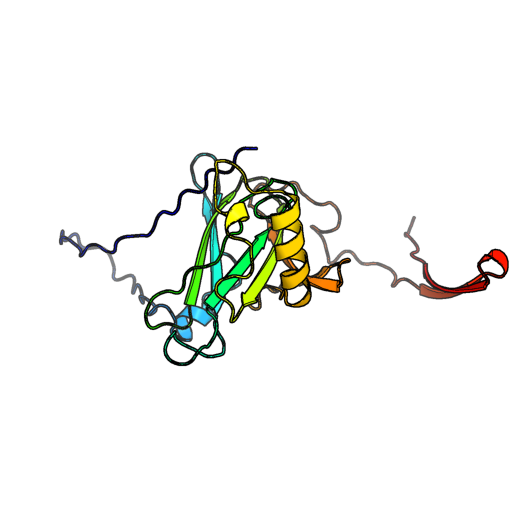3.720 1.00 94.19 195 PRO A CA 1
ATOM 1584 C C . PRO A 1 195 ? 11.325 -16.081 -23.453 1.00 94.19 195 PRO A C 1
ATOM 1586 O O . PRO A 1 195 ? 10.789 -16.877 -22.677 1.00 94.19 195 PRO A O 1
ATOM 1589 N N . VAL A 1 196 ? 12.494 -16.334 -24.036 1.00 96.50 196 VAL A N 1
ATOM 1590 C CA . VAL A 1 196 ? 13.265 -17.552 -23.770 1.00 96.50 196 VAL A CA 1
ATOM 1591 C C . VAL A 1 196 ? 14.093 -17.336 -22.510 1.00 96.50 196 VAL A C 1
ATOM 1593 O O . VAL A 1 196 ? 14.884 -16.397 -22.437 1.00 96.50 196 VAL A O 1
ATOM 1596 N N . CYS A 1 197 ? 13.922 -18.204 -21.514 1.00 97.56 197 CYS A N 1
ATOM 1597 C CA . CYS A 1 197 ? 14.775 -18.226 -20.330 1.00 97.56 197 CYS A CA 1
ATOM 1598 C C . CYS A 1 197 ? 15.946 -19.173 -20.588 1.00 97.56 197 CYS A C 1
ATOM 1600 O O . CYS A 1 197 ? 15.750 -20.380 -20.724 1.00 97.56 197 CYS A O 1
ATOM 1602 N N . ILE A 1 198 ? 17.153 -18.623 -20.646 1.00 97.38 198 ILE A N 1
ATOM 1603 C CA . ILE A 1 198 ? 18.384 -19.403 -20.664 1.00 97.38 198 ILE A CA 1
ATOM 1604 C C . ILE A 1 198 ? 19.096 -19.269 -19.333 1.00 97.38 198 ILE A C 1
ATOM 1606 O O . ILE A 1 198 ? 18.812 -18.403 -18.498 1.00 97.38 198 ILE A O 1
ATOM 1610 N N . GLU A 1 199 ? 20.107 -20.098 -19.185 1.00 97.88 199 GLU A N 1
ATOM 1611 C CA . GLU A 1 199 ? 21.007 -20.015 -18.072 1.00 97.88 199 GLU A CA 1
ATOM 1612 C C . GLU A 1 199 ? 22.430 -19.799 -18.555 1.00 97.88 199 GLU A C 1
ATOM 1614 O O . GLU A 1 199 ? 22.961 -20.537 -19.383 1.00 97.88 199 GLU A O 1
ATOM 1619 N N . TRP A 1 200 ? 23.033 -18.739 -18.037 1.00 97.81 200 TRP A N 1
ATOM 1620 C CA . TRP A 1 200 ? 24.344 -18.293 -18.446 1.00 97.81 200 TRP A CA 1
ATOM 1621 C C . TRP A 1 200 ? 25.365 -18.592 -17.355 1.00 97.81 200 TRP A C 1
ATOM 1623 O O . TRP A 1 200 ? 25.255 -18.095 -16.230 1.00 97.81 200 TRP A O 1
ATOM 1633 N N . ASN A 1 201 ? 26.365 -19.393 -17.719 1.00 97.88 201 ASN A N 1
ATOM 1634 C CA . ASN A 1 201 ? 27.551 -19.661 -16.916 1.00 97.88 201 ASN A CA 1
ATOM 1635 C C . ASN A 1 201 ? 28.660 -18.697 -17.349 1.00 97.88 201 ASN A C 1
ATOM 1637 O O . ASN A 1 201 ? 29.056 -18.689 -18.514 1.00 97.88 201 ASN A O 1
ATOM 1641 N N . SER A 1 202 ? 29.142 -17.867 -16.426 1.00 97.81 202 SER A N 1
ATOM 1642 C CA . SER A 1 202 ? 30.209 -16.903 -16.695 1.00 97.81 202 SER A CA 1
ATOM 1643 C C . SER A 1 202 ? 31.511 -17.367 -16.056 1.00 97.81 202 SER A C 1
ATOM 1645 O O . SER A 1 202 ? 31.627 -17.356 -14.832 1.00 97.81 202 SER A O 1
ATOM 1647 N N . GLU A 1 203 ? 32.509 -17.705 -16.873 1.00 97.44 203 GLU A N 1
ATOM 1648 C CA . GLU A 1 203 ? 33.855 -18.042 -16.387 1.00 97.44 203 GLU A CA 1
ATOM 1649 C C . GLU A 1 203 ? 34.485 -16.870 -15.624 1.00 97.44 203 GLU A C 1
ATOM 1651 O O . GLU A 1 203 ? 35.008 -17.039 -14.527 1.00 97.44 203 GLU A O 1
ATOM 1656 N N . ARG A 1 204 ? 34.348 -15.647 -16.153 1.00 98.06 204 ARG A N 1
ATOM 1657 C CA . ARG A 1 204 ? 34.896 -14.431 -15.533 1.00 98.06 204 ARG A CA 1
ATOM 1658 C C . ARG A 1 204 ? 34.300 -14.135 -14.156 1.00 98.06 204 ARG A C 1
ATOM 1660 O O . ARG A 1 204 ? 35.010 -13.646 -13.284 1.00 98.06 204 ARG A O 1
ATOM 1667 N N . LEU A 1 205 ? 32.995 -14.351 -13.982 1.00 97.75 205 LEU A N 1
ATOM 1668 C CA . LEU A 1 205 ? 32.305 -14.064 -12.719 1.00 97.75 205 LEU A CA 1
ATOM 1669 C C . LEU A 1 205 ? 32.226 -15.280 -11.790 1.00 97.75 205 LEU A C 1
ATOM 1671 O O . LEU A 1 205 ? 31.723 -15.143 -10.675 1.00 97.75 205 LEU A O 1
ATOM 1675 N N . ASN A 1 206 ? 32.666 -16.448 -12.267 1.00 97.56 206 ASN A N 1
ATOM 1676 C CA . ASN A 1 206 ? 32.552 -17.739 -11.599 1.00 97.56 206 ASN A CA 1
ATOM 1677 C C . ASN A 1 206 ? 31.155 -17.971 -10.984 1.00 97.56 206 ASN A C 1
ATOM 1679 O O . ASN A 1 206 ? 31.016 -18.352 -9.822 1.00 97.56 206 ASN A O 1
ATOM 1683 N N . ASN A 1 207 ? 30.098 -17.650 -11.743 1.00 98.19 207 ASN A N 1
ATOM 1684 C CA . ASN A 1 207 ? 28.710 -17.847 -11.320 1.00 98.19 207 ASN A CA 1
ATOM 1685 C C . ASN A 1 207 ? 27.764 -18.160 -12.486 1.00 98.19 207 ASN A C 1
ATOM 1687 O O . ASN A 1 207 ? 28.104 -18.011 -13.662 1.00 98.19 207 ASN A O 1
ATOM 1691 N N . ARG A 1 208 ? 26.558 -18.597 -12.113 1.00 97.94 208 ARG A N 1
ATOM 1692 C CA . ARG A 1 208 ? 25.459 -19.018 -12.987 1.00 97.94 208 ARG A CA 1
ATOM 1693 C C . ARG A 1 208 ? 24.245 -18.131 -12.726 1.00 97.94 208 ARG A C 1
ATOM 1695 O O . ARG A 1 208 ? 23.908 -17.880 -11.568 1.00 97.94 208 ARG A O 1
ATOM 1702 N N . ARG A 1 209 ? 23.589 -17.633 -13.778 1.00 97.81 209 ARG A N 1
ATOM 1703 C CA . ARG A 1 209 ? 22.381 -16.794 -13.655 1.00 97.81 209 ARG A CA 1
ATOM 1704 C C . ARG A 1 209 ? 21.373 -17.044 -14.768 1.00 97.81 209 ARG A C 1
ATOM 1706 O O . ARG A 1 209 ? 21.745 -17.425 -15.873 1.00 97.81 209 ARG A O 1
ATOM 1713 N N . ARG A 1 210 ? 20.102 -16.761 -14.482 1.00 98.00 210 ARG A N 1
ATOM 1714 C CA . ARG A 1 210 ? 19.034 -16.745 -15.491 1.00 98.00 210 ARG A CA 1
ATOM 1715 C C . ARG A 1 210 ? 19.128 -15.482 -16.343 1.00 98.00 210 ARG A C 1
ATOM 1717 O O . ARG A 1 210 ? 19.392 -14.403 -15.812 1.00 98.00 210 ARG A O 1
ATOM 1724 N N . VAL A 1 211 ? 18.884 -15.627 -17.640 1.00 97.38 211 VAL A N 1
ATOM 1725 C CA . VAL A 1 211 ? 18.794 -14.533 -18.612 1.00 97.38 211 VAL A CA 1
ATOM 1726 C C . VAL A 1 211 ? 17.536 -14.751 -19.445 1.00 97.38 211 VAL A C 1
ATOM 1728 O O . VAL A 1 211 ? 17.298 -15.857 -19.923 1.00 97.38 211 VAL A O 1
ATOM 1731 N N . TRP A 1 212 ? 16.738 -13.700 -19.621 1.00 96.94 212 TRP A N 1
ATOM 1732 C CA . TRP A 1 212 ? 15.558 -13.721 -20.484 1.00 96.94 212 TRP A CA 1
ATOM 1733 C C . TRP A 1 212 ? 15.879 -13.018 -21.800 1.00 96.94 212 TRP A C 1
ATOM 1735 O O . TRP A 1 212 ? 16.375 -11.893 -21.791 1.00 96.94 212 TRP A O 1
ATOM 1745 N N . ILE A 1 213 ? 15.600 -13.681 -22.919 1.00 95.50 213 ILE A N 1
ATOM 1746 C CA . ILE A 1 213 ? 15.799 -13.157 -24.271 1.00 95.50 213 ILE A CA 1
ATOM 1747 C C . ILE A 1 213 ? 14.427 -12.868 -24.869 1.00 95.50 213 ILE A C 1
ATOM 1749 O O . ILE A 1 213 ? 13.582 -13.760 -24.950 1.00 95.50 213 ILE A O 1
ATOM 1753 N N . PHE A 1 214 ? 14.214 -11.620 -25.279 1.00 93.50 214 PHE A N 1
ATOM 1754 C CA . PHE A 1 214 ? 12.990 -11.168 -25.929 1.00 93.50 214 PHE A CA 1
ATOM 1755 C C . PHE A 1 214 ? 13.284 -10.813 -27.385 1.00 93.50 214 PHE A C 1
ATOM 1757 O O . PHE A 1 214 ? 14.234 -10.081 -27.662 1.00 93.50 214 PHE A O 1
ATOM 1764 N N . TYR A 1 215 ? 12.466 -11.317 -28.305 1.00 88.44 215 TYR A N 1
ATOM 1765 C CA . TYR A 1 215 ? 12.563 -10.997 -29.724 1.00 88.44 215 TYR A CA 1
ATOM 1766 C C . TYR A 1 215 ? 11.432 -10.043 -30.086 1.00 88.44 215 TYR A C 1
ATOM 1768 O O . TYR A 1 215 ? 10.255 -10.393 -30.001 1.00 88.44 215 TYR A O 1
ATOM 1776 N N . LEU A 1 216 ? 11.790 -8.824 -30.480 1.00 80.69 216 LEU A N 1
ATOM 1777 C CA . LEU A 1 216 ? 10.836 -7.895 -31.070 1.00 80.69 216 LEU A CA 1
ATOM 1778 C C . LEU A 1 216 ? 10.581 -8.339 -32.513 1.00 80.69 216 LEU A C 1
ATOM 1780 O O . LEU A 1 216 ? 11.529 -8.618 -33.248 1.00 80.69 216 LEU A O 1
ATOM 1784 N N . ARG A 1 217 ? 9.312 -8.416 -32.927 1.00 70.12 217 ARG A N 1
ATOM 1785 C CA . ARG A 1 217 ? 9.003 -8.470 -34.361 1.00 70.12 217 ARG A CA 1
ATOM 1786 C C . ARG A 1 217 ? 9.392 -7.114 -34.958 1.00 70.12 217 ARG A C 1
ATOM 1788 O O . ARG A 1 217 ? 8.979 -6.091 -34.413 1.00 70.12 217 ARG A O 1
ATOM 1795 N N . GLY A 1 218 ? 10.239 -7.141 -35.987 1.00 58.19 218 GLY A N 1
ATOM 1796 C CA . GLY A 1 218 ? 10.585 -5.964 -36.790 1.00 58.19 218 GLY A CA 1
ATOM 1797 C C . GLY A 1 218 ? 9.435 -5.502 -37.669 1.00 58.19 218 GLY A C 1
ATOM 1798 O O . GLY A 1 218 ? 8.493 -6.305 -37.874 1.00 58.19 218 GLY A O 1
#